Protein AF-0000000087523573 (afdb_homodimer)

Secondary structure (DSSP, 8-state):
-HHHHHHHHHHHHHHHHHHTT--EEEEEEE-TTS-EEEEEEE--EE-TTS-EEEEEETTSHHHHHHHH--EEEEEEEEGGGTEEEEEEEEEEEE--HHHHHHH--TTHHHH-TT-TT-TTEEEEEEEEEEEEEEEESSSEEEEEE------SSS------------------/-HHHHHHHHHHHHHHHHHHTT--EEEEEEE-TTS-EEEEEEE--EE-TTS-EEEEEETTSHHHHHHHH--EEEEEEEEGGGTEEEEEEEEEEEE--HHHHHHH--TTHHHH-TT-TT-TTEEEEEEEEEEEEEEEESSSEEEEEE------SSS------------------

Radius of gyration: 20.27 Å; Cα contacts (8 Å, |Δi|>4): 715; chains: 2; bounding box: 60×54×42 Å

Structure (mmCIF, N/CA/C/O backbone):
data_AF-0000000087523573-model_v1
#
loop_
_entity.id
_entity.type
_entity.pdbx_description
1 polymer 'General stress protein 26'
#
loop_
_atom_site.group_PDB
_atom_site.id
_atom_site.type_symbol
_atom_site.label_atom_id
_atom_site.label_alt_id
_atom_site.label_comp_id
_atom_site.label_asym_id
_atom_site.label_entity_id
_atom_site.label_seq_id
_atom_site.pdbx_PDB_ins_code
_atom_site.Cartn_x
_atom_site.Cartn_y
_atom_site.Cartn_z
_atom_site.occupancy
_atom_site.B_iso_or_equiv
_atom_site.auth_seq_id
_atom_site.auth_comp_id
_atom_site.auth_asym_id
_atom_site.auth_atom_id
_atom_site.pdbx_PDB_model_num
ATOM 1 N N . MET A 1 1 ? 31.672 9.016 9.57 1 43 1 MET A N 1
ATOM 2 C CA . MET A 1 1 ? 30.562 9.773 10.148 1 43 1 MET A CA 1
ATOM 3 C C . MET A 1 1 ? 30 10.781 9.148 1 43 1 MET A C 1
ATOM 5 O O . MET A 1 1 ? 28.781 10.93 9.023 1 43 1 MET A O 1
ATOM 9 N N . GLN A 1 2 ? 30.828 11.492 8.609 1 47.09 2 GLN A N 1
ATOM 10 C CA . GLN A 1 2 ? 30.469 12.5 7.613 1 47.09 2 GLN A CA 1
ATOM 11 C C . GLN A 1 2 ? 29.938 11.859 6.34 1 47.09 2 GLN A C 1
ATOM 13 O O . GLN A 1 2 ? 28.953 12.328 5.762 1 47.09 2 GLN A O 1
ATOM 18 N N . ASN A 1 3 ? 30.5 10.734 6.031 1 49.78 3 ASN A N 1
ATOM 19 C CA . ASN A 1 3 ? 30.109 10.039 4.805 1 49.78 3 ASN A CA 1
ATOM 20 C C . ASN A 1 3 ? 28.734 9.422 4.93 1 49.78 3 ASN A C 1
ATOM 22 O O . ASN A 1 3 ? 27.938 9.453 3.984 1 49.78 3 ASN A O 1
ATOM 26 N N . ASP A 1 4 ? 28.484 8.961 6.18 1 52.28 4 ASP A N 1
ATOM 27 C CA . ASP A 1 4 ? 27.188 8.344 6.398 1 52.28 4 ASP A CA 1
ATOM 28 C C . ASP A 1 4 ? 26.078 9.383 6.352 1 52.28 4 ASP A C 1
ATOM 30 O O . ASP A 1 4 ? 25 9.133 5.777 1 52.28 4 ASP A O 1
ATOM 34 N N . THR A 1 5 ? 26.375 10.57 7 1 55.22 5 THR A N 1
ATOM 35 C CA . THR A 1 5 ? 25.375 11.633 6.984 1 55.22 5 THR A CA 1
ATOM 36 C C . THR A 1 5 ? 25.109 12.094 5.555 1 55.22 5 THR A C 1
ATOM 38 O O . THR A 1 5 ? 23.969 12.43 5.215 1 55.22 5 THR A O 1
ATOM 41 N N . ARG A 1 6 ? 26.172 12.148 4.809 1 53.84 6 ARG A N 1
ATOM 42 C CA . ARG A 1 6 ? 26.016 12.555 3.416 1 53.84 6 ARG A CA 1
ATOM 43 C C . ARG A 1 6 ? 25.156 11.547 2.65 1 53.84 6 ARG A C 1
ATOM 45 O O . ARG A 1 6 ? 24.328 11.938 1.826 1 53.84 6 ARG A O 1
ATOM 52 N N . ASN A 1 7 ? 25.422 10.336 3.125 1 62.88 7 ASN A N 1
ATOM 53 C CA . ASN A 1 7 ? 24.688 9.289 2.432 1 62.88 7 ASN A CA 1
ATOM 54 C C . ASN A 1 7 ? 23.203 9.297 2.816 1 62.88 7 ASN A C 1
ATOM 56 O O . ASN A 1 7 ? 22.344 9.141 1.958 1 62.88 7 ASN A O 1
ATOM 60 N N . ALA A 1 8 ? 23.031 9.672 4.043 1 66.44 8 ALA A N 1
ATOM 61 C CA . ALA A 1 8 ? 21.641 9.742 4.496 1 66.44 8 ALA A CA 1
ATOM 62 C C . ALA A 1 8 ? 20.922 10.922 3.848 1 66.44 8 ALA A C 1
ATOM 64 O O . ALA A 1 8 ? 19.75 10.797 3.447 1 66.44 8 ALA A O 1
ATOM 65 N N . ASN A 1 9 ? 21.641 11.961 3.713 1 76.94 9 ASN A N 1
ATOM 66 C CA . ASN A 1 9 ? 21.047 13.133 3.08 1 76.94 9 ASN A CA 1
ATOM 67 C C . ASN A 1 9 ? 20.734 12.883 1.605 1 76.94 9 ASN A C 1
ATOM 69 O O . ASN A 1 9 ? 19.703 13.32 1.096 1 76.94 9 ASN A O 1
ATOM 73 N N . ALA A 1 10 ? 21.672 12.172 1.084 1 79.81 10 ALA A N 1
ATOM 74 C CA . ALA A 1 10 ? 21.469 11.859 -0.329 1 79.81 10 ALA A CA 1
ATOM 75 C C . ALA A 1 10 ? 20.266 10.945 -0.522 1 79.81 10 ALA A C 1
ATOM 77 O O . ALA A 1 10 ? 19.516 11.086 -1.49 1 79.81 10 ALA A O 1
ATOM 78 N N . GLU A 1 11 ? 20.062 10.094 0.436 1 83.5 11 GLU A N 1
ATOM 79 C CA . GLU A 1 11 ? 18.953 9.156 0.345 1 83.5 11 GLU A CA 1
ATOM 80 C C . GLU A 1 11 ? 17.625 9.859 0.58 1 83.5 11 GLU A C 1
ATOM 82 O O . GLU A 1 11 ? 16.625 9.547 -0.073 1 83.5 11 GLU A O 1
ATOM 87 N N . VAL A 1 12 ? 17.609 10.766 1.484 1 87.62 12 VAL A N 1
ATOM 88 C CA . VAL A 1 12 ? 16.422 11.555 1.764 1 87.62 12 VAL A CA 1
ATOM 89 C C . VAL A 1 12 ? 16.031 12.367 0.526 1 87.62 12 VAL A C 1
ATOM 91 O O . VAL A 1 12 ? 14.859 12.414 0.153 1 87.62 12 VAL A O 1
ATOM 94 N N . GLN A 1 13 ? 16.984 12.977 -0.076 1 89.81 13 GLN A N 1
ATOM 95 C CA . GLN A 1 13 ? 16.75 13.742 -1.291 1 89.81 13 GLN A CA 1
ATOM 96 C C . GLN A 1 13 ? 16.234 12.852 -2.414 1 89.81 13 GLN A C 1
ATOM 98 O O . GLN A 1 13 ? 15.32 13.234 -3.154 1 89.81 13 GLN A O 1
ATOM 103 N N . THR A 1 14 ? 16.875 11.68 -2.57 1 90.25 14 THR A N 1
ATOM 104 C CA . THR A 1 14 ? 16.438 10.734 -3.588 1 90.25 14 THR A CA 1
ATOM 105 C C . THR A 1 14 ? 14.977 10.344 -3.379 1 90.25 14 THR A C 1
ATOM 107 O O . THR A 1 14 ? 14.195 10.312 -4.332 1 90.25 14 THR A O 1
ATOM 110 N N . LEU A 1 15 ? 14.594 10.086 -2.139 1 93 15 LEU A N 1
ATOM 111 C CA . LEU A 1 15 ? 13.211 9.75 -1.846 1 93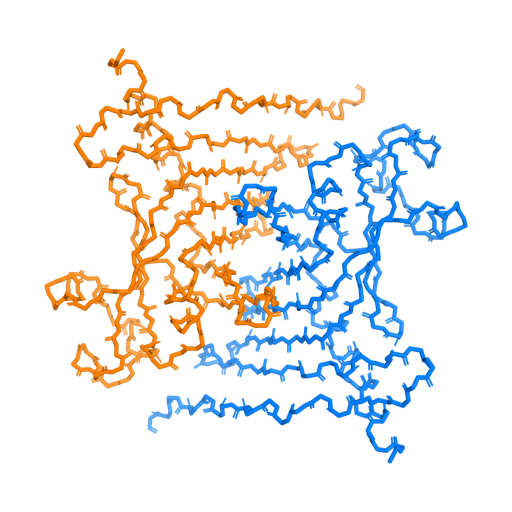 15 LEU A CA 1
ATOM 112 C C . LEU A 1 15 ? 12.273 10.891 -2.242 1 93 15 LEU A C 1
ATOM 114 O O . LEU A 1 15 ? 11.258 10.672 -2.902 1 93 15 LEU A O 1
ATOM 118 N N . ALA A 1 16 ? 12.664 12.062 -1.81 1 94.25 16 ALA A N 1
ATOM 119 C CA . ALA A 1 16 ? 11.844 13.227 -2.127 1 94.25 16 ALA A CA 1
ATOM 120 C C . ALA A 1 16 ? 11.656 13.367 -3.635 1 94.25 16 ALA A C 1
ATOM 122 O O . ALA A 1 16 ? 10.555 13.664 -4.105 1 94.25 16 ALA A O 1
ATOM 123 N N . GLU A 1 17 ? 12.664 13.109 -4.371 1 93.5 17 GLU A N 1
ATOM 124 C CA . GLU A 1 17 ? 12.602 13.211 -5.828 1 93.5 17 GLU A CA 1
ATOM 125 C C . GLU A 1 17 ? 11.703 12.125 -6.418 1 93.5 17 GLU A C 1
ATOM 127 O O . GLU A 1 17 ? 10.945 12.383 -7.352 1 93.5 17 GLU A O 1
ATOM 132 N N . LEU A 1 18 ? 11.797 10.961 -5.875 1 93.12 18 LEU A N 1
ATOM 133 C CA . LEU A 1 18 ? 11.016 9.828 -6.371 1 93.12 18 LEU A CA 1
ATOM 134 C C . LEU A 1 18 ? 9.523 10.094 -6.223 1 93.12 18 LEU A C 1
ATOM 136 O O . LEU A 1 18 ? 8.734 9.75 -7.105 1 93.12 18 LEU A O 1
ATOM 140 N N . ILE A 1 19 ? 9.156 10.75 -5.07 1 96.19 19 ILE A N 1
ATOM 141 C CA . ILE A 1 19 ? 7.727 10.797 -4.793 1 96.19 19 ILE A CA 1
ATOM 142 C C . ILE A 1 19 ? 7.176 12.172 -5.172 1 96.19 19 ILE A C 1
ATOM 144 O O . ILE A 1 19 ? 5.977 12.422 -5.039 1 96.19 19 ILE A O 1
ATOM 148 N N . GLU A 1 20 ? 8 13.031 -5.676 1 95.38 20 GLU A N 1
ATOM 149 C CA . GLU A 1 20 ? 7.641 14.422 -5.934 1 95.38 20 GLU A CA 1
ATOM 150 C C . GLU A 1 20 ? 6.449 14.508 -6.883 1 95.38 20 GLU A C 1
ATOM 152 O O . GLU A 1 20 ? 5.551 15.328 -6.684 1 95.38 20 GLU A O 1
ATOM 157 N N . ASP A 1 21 ? 6.422 13.594 -7.852 1 93.38 21 ASP A N 1
ATOM 158 C CA . ASP A 1 21 ? 5.371 13.703 -8.859 1 93.38 21 ASP A CA 1
ATOM 159 C C . ASP A 1 21 ? 4.262 12.68 -8.602 1 93.38 21 ASP A C 1
ATOM 161 O O . ASP A 1 21 ? 3.387 12.484 -9.445 1 93.38 21 ASP A O 1
ATOM 165 N N . ILE A 1 22 ? 4.375 11.992 -7.418 1 94.25 22 ILE A N 1
ATOM 166 C CA . ILE A 1 22 ? 3.314 11.086 -7.004 1 94.25 22 ILE A CA 1
ATOM 167 C C . ILE A 1 22 ? 2.457 11.75 -5.93 1 94.25 22 ILE A C 1
ATOM 169 O O . ILE A 1 22 ? 2.852 11.812 -4.762 1 94.25 22 ILE A O 1
ATOM 173 N N . GLU A 1 23 ? 1.465 12.438 -6.172 1 89.94 23 GLU A N 1
ATOM 174 C CA . GLU A 1 23 ? 0.663 13.273 -5.289 1 89.94 23 GLU A CA 1
ATOM 175 C C . GLU A 1 23 ? 0.098 12.469 -4.121 1 89.94 23 GLU A C 1
ATOM 177 O O . GLU A 1 23 ? 0.112 12.93 -2.979 1 89.94 23 GLU A O 1
ATOM 182 N N . VAL A 1 24 ? -0.316 11.227 -4.43 1 95.44 24 VAL A N 1
ATOM 183 C CA . VAL A 1 24 ? -1.09 10.469 -3.449 1 95.44 24 VAL A CA 1
ATOM 184 C C . VAL A 1 24 ? -0.294 9.25 -2.99 1 95.44 24 VAL A C 1
ATOM 186 O O . VAL A 1 24 ? 0.299 8.547 -3.809 1 95.44 24 VAL A O 1
ATOM 189 N N . ALA A 1 25 ? -0.182 9.055 -1.685 1 98.12 25 ALA A N 1
ATOM 190 C CA . ALA A 1 25 ? 0.304 7.824 -1.063 1 98.12 25 ALA A CA 1
ATOM 191 C C . ALA A 1 25 ? -0.854 6.984 -0.532 1 98.12 25 ALA A C 1
ATOM 193 O O . ALA A 1 25 ? -1.85 7.523 -0.046 1 98.12 25 ALA A O 1
ATOM 194 N N . MET A 1 26 ? -0.741 5.645 -0.681 1 98.44 26 MET A N 1
ATOM 195 C CA . MET A 1 26 ? -1.588 4.77 0.123 1 98.44 26 MET A CA 1
ATOM 196 C C . MET A 1 26 ? -0.948 4.488 1.479 1 98.44 26 MET A C 1
ATOM 198 O O . MET A 1 26 ? 0.056 3.777 1.562 1 98.44 26 MET A O 1
ATOM 202 N N . LEU A 1 27 ? -1.511 5.086 2.539 1 98.69 27 LEU A N 1
ATOM 203 C CA . LEU A 1 27 ? -1.02 4.855 3.895 1 98.69 27 LEU A CA 1
ATOM 204 C C . LEU A 1 27 ? -1.627 3.588 4.484 1 98.69 27 LEU A C 1
ATOM 206 O O . LEU A 1 27 ? -2.852 3.449 4.543 1 98.69 27 LEU A O 1
ATOM 210 N N . VAL A 1 28 ? -0.768 2.676 4.855 1 98.88 28 VAL A N 1
ATOM 211 C CA . VAL A 1 28 ? -1.211 1.429 5.473 1 98.88 28 VAL A CA 1
ATOM 212 C C . VAL A 1 28 ? -0.902 1.451 6.965 1 98.88 28 VAL A C 1
ATOM 214 O O . VAL A 1 28 ? 0.224 1.751 7.371 1 98.88 28 VAL A O 1
ATOM 217 N N . SER A 1 29 ? -1.86 1.266 7.766 1 98.88 29 SER A N 1
ATOM 218 C CA . SER A 1 29 ? -1.73 1.13 9.211 1 98.88 29 SER A CA 1
ATOM 219 C C . SER A 1 29 ? -2.365 -0.166 9.703 1 98.88 29 SER A C 1
ATOM 221 O O . SER A 1 29 ? -3.066 -0.846 8.953 1 98.88 29 SER A O 1
ATOM 223 N N . ARG A 1 30 ? -1.979 -0.54 10.906 1 98.75 30 ARG A N 1
ATOM 224 C CA . ARG A 1 30 ? -2.551 -1.719 11.547 1 98.75 30 ARG A CA 1
ATOM 225 C C . ARG A 1 30 ? -3.75 -1.344 12.414 1 98.75 30 ARG A C 1
ATOM 227 O O . ARG A 1 30 ? -3.617 -0.566 13.359 1 98.75 30 ARG A O 1
ATOM 234 N N . ALA A 1 31 ? -4.867 -1.923 12.07 1 97.69 31 ALA A N 1
ATOM 235 C CA . ALA A 1 31 ? -6.074 -1.706 12.867 1 97.69 31 ALA A CA 1
ATOM 236 C C . ALA A 1 31 ? -6.012 -2.475 14.18 1 97.69 31 ALA A C 1
ATOM 238 O O . ALA A 1 31 ? -5.164 -3.354 14.359 1 97.69 31 ALA A O 1
ATOM 239 N N . PRO A 1 32 ? -6.855 -2.145 15.148 1 96.75 32 PRO A N 1
ATOM 240 C CA . PRO A 1 32 ? -6.816 -2.791 16.469 1 96.75 32 PRO A CA 1
ATOM 241 C C . PRO A 1 32 ? -6.977 -4.309 16.375 1 96.75 32 PRO A C 1
ATOM 243 O O . PRO A 1 32 ? -6.422 -5.035 17.203 1 96.75 32 PRO A O 1
ATOM 246 N N . ASP A 1 33 ? -7.656 -4.805 15.391 1 96.12 33 ASP A N 1
ATOM 247 C CA . ASP A 1 33 ? -7.871 -6.242 15.266 1 96.12 33 ASP A CA 1
ATOM 248 C C . ASP A 1 33 ? -6.711 -6.906 14.523 1 96.12 33 ASP A C 1
ATOM 250 O O . ASP A 1 33 ? -6.746 -8.109 14.258 1 96.12 33 ASP A O 1
ATOM 254 N N . GLY A 1 34 ? -5.754 -6.086 14.125 1 97.31 34 GLY A N 1
ATOM 255 C CA . GLY A 1 34 ? -4.555 -6.613 13.492 1 97.31 34 GLY A CA 1
ATOM 256 C C . GLY A 1 34 ? -4.578 -6.5 11.984 1 97.31 34 GLY A C 1
ATOM 257 O O . GLY A 1 34 ? -3.557 -6.711 11.328 1 97.31 34 GLY A O 1
ATOM 258 N N . SER A 1 35 ? -5.75 -6.164 11.461 1 97.88 35 SER A N 1
ATOM 259 C CA . SER A 1 35 ? -5.848 -6.047 10.008 1 97.88 35 SER A CA 1
ATOM 260 C C . SER A 1 35 ? -5.055 -4.848 9.5 1 97.88 35 SER A C 1
ATOM 262 O O . SER A 1 35 ? -4.887 -3.857 10.211 1 97.88 35 SER A O 1
ATOM 264 N N . LEU A 1 36 ? -4.488 -5.031 8.344 1 98.69 36 LEU A N 1
ATOM 265 C CA . LEU A 1 36 ? -3.838 -3.924 7.652 1 98.69 36 LEU A CA 1
ATOM 266 C C . LEU A 1 36 ? -4.809 -3.229 6.703 1 98.69 36 LEU A C 1
ATOM 268 O O . LEU A 1 36 ? -5.465 -3.883 5.891 1 98.69 36 LEU A O 1
ATOM 272 N N . VAL A 1 37 ? -4.895 -1.907 6.844 1 97.62 37 VAL A N 1
ATOM 273 C CA . VAL A 1 37 ? -5.832 -1.116 6.055 1 97.62 37 VAL A CA 1
ATOM 274 C C . VAL A 1 37 ? -5.113 0.081 5.438 1 97.62 37 VAL A C 1
ATOM 276 O O . VAL A 1 37 ? -4.293 0.726 6.098 1 97.62 37 VAL A O 1
ATOM 279 N N . SER A 1 38 ? -5.434 0.333 4.176 1 98.06 38 SER A N 1
ATOM 280 C CA . SER A 1 38 ? -4.801 1.477 3.525 1 98.06 38 SER A CA 1
ATOM 281 C C . SER A 1 38 ? -5.836 2.506 3.086 1 98.06 38 SER A C 1
ATOM 283 O O . SER A 1 38 ? -7.012 2.176 2.916 1 98.06 38 SER A O 1
ATOM 285 N N . ARG A 1 39 ? -5.461 3.727 2.957 1 95.06 39 ARG A N 1
ATOM 286 C CA . ARG A 1 39 ? -6.234 4.832 2.402 1 95.06 39 ARG A CA 1
ATOM 287 C C . ARG A 1 39 ? -5.328 5.852 1.722 1 95.06 39 ARG A C 1
ATOM 289 O O . ARG A 1 39 ? -4.148 5.961 2.057 1 95.06 39 ARG A O 1
ATOM 296 N N . PRO A 1 40 ? -5.93 6.516 0.75 1 95.44 40 PRO A N 1
ATOM 297 C CA . PRO A 1 40 ? -5.129 7.512 0.032 1 95.44 40 PRO A CA 1
ATOM 298 C C . PRO A 1 40 ? -4.969 8.812 0.812 1 95.44 40 PRO A C 1
ATOM 300 O O . PRO A 1 40 ? -5.938 9.312 1.392 1 95.44 40 PRO A O 1
ATOM 303 N N . LEU A 1 41 ? -3.758 9.297 0.885 1 95.75 41 LEU A N 1
ATOM 304 C CA . LEU A 1 41 ? -3.426 10.602 1.446 1 95.75 41 LEU A CA 1
ATOM 305 C C . LEU A 1 41 ? -2.504 11.375 0.512 1 95.75 41 LEU A C 1
ATOM 307 O O . LEU A 1 41 ? -1.585 10.805 -0.077 1 95.75 41 LEU A O 1
ATOM 311 N N . ALA A 1 42 ? -2.738 12.688 0.422 1 94.75 42 ALA A N 1
ATOM 312 C CA . ALA A 1 42 ? -1.836 13.547 -0.337 1 94.75 42 ALA A CA 1
ATOM 313 C C . ALA A 1 42 ? -0.593 13.898 0.479 1 94.75 42 ALA A C 1
ATOM 315 O O . ALA A 1 42 ? -0.699 14.391 1.604 1 94.75 42 ALA A O 1
ATOM 316 N N . THR A 1 43 ? 0.56 13.57 -0.11 1 97.31 43 THR A N 1
ATOM 317 C CA . THR A 1 43 ? 1.793 14.039 0.516 1 97.31 43 THR A CA 1
ATOM 318 C C . THR A 1 43 ? 1.956 15.547 0.335 1 97.31 43 THR A C 1
ATOM 320 O O . THR A 1 43 ? 1.983 16.047 -0.793 1 97.31 43 THR A O 1
ATOM 323 N N . LEU A 1 44 ? 2.125 16.25 1.439 1 97.38 44 LEU A N 1
ATOM 324 C CA . LEU A 1 44 ? 2.162 17.719 1.372 1 97.38 44 LEU A CA 1
ATOM 325 C C . LEU A 1 44 ? 3.598 18.219 1.241 1 97.38 44 LEU A C 1
ATOM 327 O O . LEU A 1 44 ? 3.852 19.219 0.567 1 97.38 44 LEU A O 1
ATOM 331 N N . GLN A 1 45 ? 4.488 17.531 1.926 1 96.88 45 GLN A N 1
ATOM 332 C CA . GLN A 1 45 ? 5.867 18 1.999 1 96.88 45 GLN A CA 1
ATOM 333 C C . GLN A 1 45 ? 6.805 16.859 2.424 1 96.88 45 GLN A C 1
ATOM 335 O O . GLN A 1 45 ? 6.477 16.078 3.32 1 96.88 45 GLN A O 1
ATOM 340 N N . ALA A 1 46 ? 7.875 16.75 1.771 1 96.44 46 ALA A N 1
ATOM 341 C CA . ALA A 1 46 ? 9.031 16.016 2.254 1 96.44 46 ALA A CA 1
ATOM 342 C C . ALA A 1 46 ? 10.086 16.953 2.836 1 96.44 46 ALA A C 1
ATOM 344 O O . ALA A 1 46 ? 10.695 17.734 2.109 1 96.44 46 ALA A O 1
ATOM 345 N N . ASP A 1 47 ? 10.336 16.797 4.125 1 94.38 47 ASP A N 1
ATOM 346 C CA . ASP A 1 47 ? 11.289 17.672 4.789 1 94.38 47 ASP A CA 1
ATOM 347 C C . ASP A 1 47 ? 12.727 17.281 4.453 1 94.38 47 ASP A C 1
ATOM 349 O O . ASP A 1 47 ? 12.992 16.125 4.105 1 94.38 47 ASP A O 1
ATOM 353 N N . PRO A 1 48 ? 13.57 18.25 4.633 1 89.62 48 PRO A N 1
ATOM 354 C CA . PRO A 1 48 ? 14.984 17.938 4.395 1 89.62 48 PRO A CA 1
ATOM 355 C C . PRO A 1 48 ? 15.523 16.859 5.34 1 89.62 48 PRO A C 1
ATOM 357 O O . PRO A 1 48 ? 16.484 16.172 5.004 1 89.62 48 PRO A O 1
ATOM 360 N N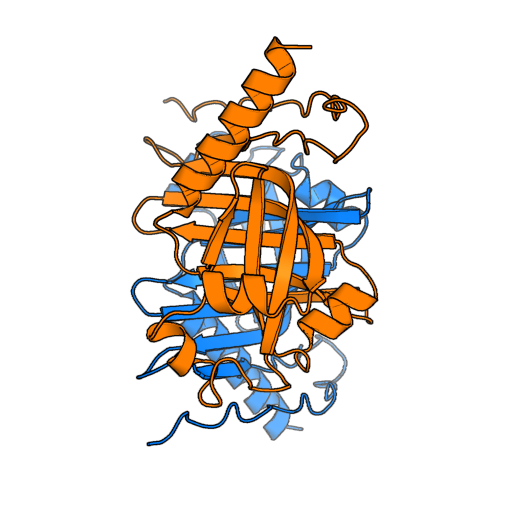 . ASP A 1 49 ? 14.922 16.719 6.457 1 88 49 ASP A N 1
ATOM 361 C CA . ASP A 1 49 ? 15.375 15.703 7.402 1 88 49 ASP A CA 1
ATOM 362 C C . ASP A 1 49 ? 14.742 14.344 7.102 1 88 49 ASP A C 1
ATOM 364 O O . ASP A 1 49 ? 15.016 13.359 7.793 1 88 49 ASP A O 1
ATOM 368 N N . GLY A 1 50 ? 13.867 14.305 6.152 1 91.81 50 GLY A N 1
ATOM 369 C CA . GLY A 1 50 ? 13.328 13.039 5.684 1 91.81 50 GLY A CA 1
ATOM 370 C C . GLY A 1 50 ? 11.891 12.805 6.121 1 91.81 50 GLY A C 1
ATOM 371 O O . GLY A 1 50 ? 11.242 11.867 5.648 1 91.81 50 GLY A O 1
ATOM 372 N N . ALA A 1 51 ? 11.391 13.641 7.004 1 95.75 51 ALA A N 1
ATOM 373 C 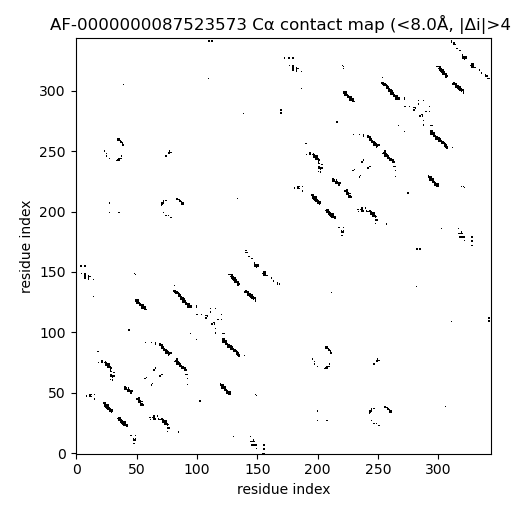CA . ALA A 1 51 ? 10.008 13.477 7.449 1 95.75 51 ALA A CA 1
ATOM 374 C C . ALA A 1 51 ? 9.023 13.836 6.34 1 95.75 51 ALA A C 1
ATOM 376 O O . ALA A 1 51 ? 9.281 14.734 5.543 1 95.75 51 ALA A O 1
ATOM 377 N N . LEU A 1 52 ? 7.945 13.109 6.309 1 97.94 52 LEU A N 1
ATOM 378 C CA . LEU A 1 52 ? 6.855 13.383 5.375 1 97.94 52 LEU A CA 1
ATOM 379 C C . LEU A 1 52 ? 5.621 13.891 6.113 1 97.94 52 LEU A C 1
ATOM 381 O O . LEU A 1 52 ? 5.297 13.391 7.195 1 97.94 52 LEU A O 1
ATOM 385 N N . TRP A 1 53 ? 4.922 14.844 5.469 1 98.5 53 TRP A N 1
ATOM 386 C CA . TRP A 1 53 ? 3.803 15.508 6.129 1 98.5 53 TRP A CA 1
ATOM 387 C C . TRP A 1 53 ? 2.51 15.305 5.344 1 98.5 53 TRP A C 1
ATOM 389 O O . TRP A 1 53 ? 2.504 15.383 4.113 1 98.5 53 TRP A O 1
ATOM 399 N N . PHE A 1 54 ? 1.406 15.117 6.105 1 98.31 54 PHE A N 1
ATOM 400 C CA . PHE A 1 54 ? 0.055 14.969 5.578 1 98.31 54 PHE A CA 1
ATOM 401 C C . PHE A 1 54 ? -0.95 15.711 6.445 1 98.31 54 PHE A C 1
ATOM 403 O O . PHE A 1 54 ? -0.749 15.859 7.656 1 98.31 54 PHE A O 1
ATOM 410 N N . PHE A 1 55 ? -2.033 16.203 5.793 1 97.88 55 PHE A N 1
ATOM 411 C CA . PHE A 1 55 ? -3.23 16.5 6.574 1 97.88 55 PHE A CA 1
ATOM 412 C C . PHE A 1 55 ? -4.039 15.227 6.82 1 97.88 55 PHE A C 1
ATOM 414 O O . PHE A 1 55 ? -3.973 14.281 6.035 1 97.88 55 PHE A O 1
ATOM 421 N N . THR A 1 56 ? -4.715 15.164 7.926 1 97.44 56 THR A N 1
ATOM 422 C CA . THR A 1 56 ? -5.605 14.047 8.234 1 97.44 56 THR A CA 1
ATOM 423 C C . THR A 1 56 ? -6.77 14.516 9.109 1 97.44 56 THR A C 1
ATOM 425 O O . THR A 1 56 ? -6.676 15.547 9.781 1 97.44 56 THR A O 1
ATOM 428 N N . HIS A 1 57 ? -7.883 13.805 8.93 1 95.38 57 HIS A N 1
ATOM 429 C CA . HIS A 1 57 ? -8.953 13.984 9.898 1 95.38 57 HIS A CA 1
ATOM 430 C C . HIS A 1 57 ? -8.625 13.305 11.219 1 95.38 57 HIS A C 1
ATOM 432 O O . HIS A 1 57 ? -8.328 12.109 11.25 1 95.38 57 HIS A O 1
ATOM 438 N N . ALA A 1 58 ? -8.68 14.047 12.281 1 96.88 58 ALA A N 1
ATOM 439 C CA . ALA A 1 58 ? -8.352 13.531 13.609 1 96.88 58 ALA A CA 1
ATOM 440 C C . ALA A 1 58 ? -9.289 12.391 14 1 96.88 58 ALA A C 1
ATOM 442 O O . ALA A 1 58 ? -8.906 11.508 14.773 1 96.88 58 ALA A O 1
ATOM 443 N N . SER A 1 59 ? -10.43 12.391 13.445 1 95.88 59 SER A N 1
ATOM 444 C CA . SER A 1 59 ? -11.445 11.398 13.797 1 95.88 59 SER A CA 1
ATOM 445 C C . SER A 1 59 ? -11.344 10.164 12.906 1 95.88 59 SER A C 1
ATOM 447 O O . SER A 1 59 ? -12.141 9.234 13.039 1 95.88 59 SER A O 1
ATOM 449 N N . SER A 1 60 ? -10.43 10.148 12.008 1 94.31 60 SER A N 1
ATOM 450 C CA . SER A 1 60 ? -10.336 9.047 11.055 1 94.31 60 SER A CA 1
ATOM 451 C C . SER A 1 60 ? -9.781 7.785 11.711 1 94.31 60 SER A C 1
ATOM 453 O O . SER A 1 60 ? -9.062 7.867 12.711 1 94.31 60 SER A O 1
ATOM 455 N N . GLY A 1 61 ? -10.086 6.633 11.164 1 94.81 61 GLY A N 1
ATOM 456 C CA . GLY A 1 61 ? -9.641 5.344 11.656 1 94.81 61 GLY A CA 1
ATOM 457 C C . GLY A 1 61 ? -8.125 5.219 11.727 1 94.81 61 GLY A C 1
ATOM 458 O O . GLY A 1 61 ? -7.594 4.594 12.648 1 94.81 61 GLY A O 1
ATOM 459 N N . LYS A 1 62 ? -7.477 5.812 10.734 1 96.75 62 LYS A N 1
ATOM 460 C CA . LYS A 1 62 ? -6.023 5.68 10.727 1 96.75 62 LYS A CA 1
ATOM 461 C C . LYS A 1 62 ? -5.402 6.348 11.945 1 96.75 62 LYS A C 1
ATOM 463 O O . LYS A 1 62 ? -4.336 5.938 12.406 1 96.75 62 LYS A O 1
ATOM 468 N N . VAL A 1 63 ? -6.012 7.406 12.43 1 97.88 63 VAL A N 1
ATOM 469 C CA . VAL A 1 63 ? -5.504 8.07 13.625 1 97.88 63 VAL A CA 1
ATOM 470 C C . VAL A 1 63 ? -5.629 7.145 14.836 1 97.88 63 VAL A C 1
ATOM 472 O O . VAL A 1 63 ? -4.707 7.043 15.648 1 97.88 63 VAL A O 1
ATOM 475 N N . ASP A 1 64 ? -6.754 6.449 15.008 1 97.69 64 ASP A N 1
ATOM 476 C CA . ASP A 1 64 ? -6.914 5.438 16.047 1 97.69 64 ASP A CA 1
ATOM 477 C C . ASP A 1 64 ? -5.871 4.332 15.898 1 97.69 64 ASP A C 1
ATOM 479 O O . ASP A 1 64 ? -5.285 3.891 16.891 1 97.69 64 ASP A O 1
ATOM 483 N N . ASP A 1 65 ? -5.703 3.855 14.648 1 98.44 65 ASP A N 1
ATOM 484 C CA . ASP A 1 65 ? -4.691 2.836 14.391 1 98.44 65 ASP A CA 1
ATOM 485 C C . ASP A 1 65 ? -3.322 3.279 14.914 1 98.44 65 ASP A C 1
ATOM 487 O O . ASP A 1 65 ? -2.66 2.541 15.641 1 98.44 65 ASP A O 1
ATOM 491 N N . ILE A 1 66 ? -2.938 4.484 14.531 1 98.62 66 ILE A N 1
ATOM 492 C CA . ILE A 1 66 ? -1.607 5.027 14.797 1 98.62 66 ILE A CA 1
ATOM 493 C C . ILE A 1 66 ? -1.415 5.219 16.297 1 98.62 66 ILE A C 1
ATOM 495 O O . ILE A 1 66 ? -0.319 5.004 16.828 1 98.62 66 ILE A O 1
ATOM 499 N N . ALA A 1 67 ? -2.471 5.582 17.016 1 98.19 67 ALA A N 1
ATOM 500 C CA . ALA A 1 67 ? -2.4 5.703 18.469 1 98.19 67 ALA A CA 1
ATOM 501 C C . ALA A 1 67 ? -2.031 4.371 19.125 1 98.19 67 ALA A C 1
ATOM 503 O O . ALA A 1 67 ? -1.34 4.34 20.141 1 98.19 67 ALA A O 1
ATOM 504 N N . GLY A 1 68 ? -2.453 3.295 18.594 1 97.94 68 GLY A N 1
ATOM 505 C CA . GLY A 1 68 ? -2.162 1.971 19.109 1 97.94 68 GLY A CA 1
ATOM 506 C C . GLY A 1 68 ? -0.831 1.419 18.641 1 97.94 68 GLY A C 1
ATOM 507 O O . GLY A 1 68 ? -0.142 0.72 19.391 1 97.94 68 GLY A O 1
ATOM 508 N N . ASP A 1 69 ? -0.469 1.646 17.406 1 98.5 69 ASP A N 1
ATOM 509 C CA . ASP A 1 69 ? 0.768 1.221 16.766 1 98.5 69 ASP A CA 1
ATOM 510 C C . ASP A 1 69 ? 1.221 2.24 15.719 1 98.5 69 ASP A C 1
ATOM 512 O O . ASP A 1 69 ? 0.638 2.33 14.641 1 98.5 69 ASP A O 1
ATOM 516 N N . PRO A 1 70 ? 2.25 3.014 16 1 98.75 70 PRO A N 1
ATOM 517 C CA . PRO A 1 70 ? 2.631 4.113 15.117 1 98.75 70 PRO A CA 1
ATOM 518 C C . PRO A 1 70 ? 3.312 3.635 13.836 1 98.75 70 PRO A C 1
ATOM 520 O O . PRO A 1 70 ? 3.631 4.441 12.961 1 98.75 70 PRO A O 1
ATOM 523 N N . ARG A 1 71 ? 3.66 2.346 13.719 1 98.62 71 ARG A N 1
ATOM 524 C CA . ARG A 1 71 ? 4.297 1.822 12.516 1 98.62 71 ARG A CA 1
ATOM 525 C C . ARG A 1 71 ? 3.338 1.853 11.328 1 98.62 71 ARG A C 1
ATOM 527 O O . ARG A 1 71 ? 2.213 1.357 11.422 1 98.62 71 ARG A O 1
ATOM 534 N N . ILE A 1 72 ? 3.717 2.439 10.266 1 98.88 72 ILE A N 1
ATOM 535 C CA . ILE A 1 72 ? 2.916 2.551 9.047 1 98.88 72 ILE A CA 1
ATOM 536 C C . ILE A 1 72 ? 3.779 2.242 7.828 1 98.88 72 ILE A C 1
ATOM 538 O O . ILE A 1 72 ? 4.996 2.08 7.949 1 98.88 72 ILE A O 1
ATOM 542 N N . ASN A 1 73 ? 3.172 2.018 6.758 1 98.75 73 ASN A N 1
ATOM 543 C CA . ASN A 1 73 ? 3.789 2.033 5.438 1 98.75 73 ASN A CA 1
ATOM 544 C C . ASN A 1 73 ? 3.113 3.045 4.516 1 98.75 73 ASN A C 1
ATOM 546 O O . ASN A 1 73 ? 1.896 3.23 4.578 1 98.75 73 ASN A O 1
ATOM 550 N N . LEU A 1 74 ? 3.869 3.721 3.748 1 98.81 74 LEU A N 1
ATOM 551 C CA . LEU A 1 74 ? 3.391 4.484 2.6 1 98.81 74 LEU A CA 1
ATOM 552 C C . LEU A 1 74 ? 3.787 3.801 1.294 1 98.81 74 LEU A C 1
ATOM 554 O O . LEU A 1 74 ? 4.977 3.635 1.011 1 98.81 74 LEU A O 1
ATOM 558 N N . SER A 1 75 ? 2.779 3.473 0.512 1 98.56 75 SER A N 1
ATOM 559 C CA . SER A 1 75 ? 3.004 2.932 -0.825 1 98.56 75 SER A CA 1
ATOM 560 C C . SER A 1 75 ? 2.711 3.975 -1.898 1 98.56 75 SER A C 1
ATOM 562 O O . SER A 1 75 ? 1.617 4.543 -1.939 1 98.56 75 SER A O 1
ATOM 564 N N . TYR A 1 76 ? 3.715 4.227 -2.717 1 97.81 76 TYR A N 1
ATOM 565 C CA . TYR A 1 76 ? 3.559 5.102 -3.873 1 97.81 76 TYR A CA 1
ATOM 566 C C . TYR A 1 76 ? 3.607 4.309 -5.172 1 97.81 76 TYR A C 1
ATOM 568 O O . TYR A 1 76 ? 4.41 3.383 -5.312 1 97.81 76 TYR A O 1
ATOM 576 N N . ALA A 1 77 ? 2.676 4.684 -6.066 1 96.88 77 ALA A N 1
ATOM 577 C CA . ALA A 1 77 ? 2.654 4.047 -7.379 1 96.88 77 ALA A CA 1
ATOM 578 C C . ALA A 1 77 ? 2.477 5.082 -8.484 1 96.88 77 ALA A C 1
ATOM 580 O O . ALA A 1 77 ? 1.589 5.934 -8.414 1 96.88 77 ALA A O 1
ATOM 581 N N . ARG A 1 78 ? 3.365 5.035 -9.383 1 94.06 78 ARG A N 1
ATOM 582 C CA . ARG A 1 78 ? 3.271 5.758 -10.648 1 94.06 78 ARG A CA 1
ATOM 583 C C . ARG A 1 78 ? 3.352 4.801 -11.836 1 94.06 78 ARG A C 1
ATOM 585 O O . ARG A 1 78 ? 4.359 4.762 -12.539 1 94.06 78 ARG A O 1
ATOM 592 N N . PRO A 1 79 ? 2.213 4.086 -12.109 1 92.69 79 PRO A N 1
ATOM 593 C CA . PRO A 1 79 ? 2.234 3.01 -13.109 1 92.69 79 PRO A CA 1
ATOM 594 C C . PRO A 1 79 ? 2.635 3.498 -14.492 1 92.69 79 PRO A C 1
ATOM 596 O O . PRO A 1 79 ? 3.326 2.785 -15.227 1 92.69 79 PRO A O 1
ATOM 599 N N . GLY A 1 80 ? 2.242 4.723 -14.859 1 88.5 80 GLY A N 1
ATOM 600 C CA . GLY A 1 80 ? 2.578 5.254 -16.172 1 88.5 80 GLY A CA 1
ATOM 601 C C . GLY A 1 80 ? 4.074 5.359 -16.406 1 88.5 80 GLY A C 1
ATOM 602 O O . GLY A 1 80 ? 4.523 5.418 -17.562 1 88.5 80 GLY A O 1
ATOM 603 N N . LYS A 1 81 ? 4.879 5.359 -15.359 1 89.12 81 LYS A N 1
ATOM 604 C CA . LYS A 1 81 ? 6.336 5.449 -15.445 1 89.12 81 LYS A CA 1
ATOM 605 C C . LYS A 1 81 ? 6.996 4.219 -14.828 1 89.12 81 LYS A C 1
ATOM 607 O O . LYS A 1 81 ? 8.211 4.211 -14.602 1 89.12 81 LYS A O 1
ATOM 612 N N . HIS A 1 82 ? 6.25 3.227 -14.445 1 88.88 82 HIS A N 1
ATOM 613 C CA . HIS A 1 82 ? 6.719 1.987 -13.828 1 88.88 82 HIS A CA 1
ATOM 614 C C . HIS A 1 82 ? 7.566 2.27 -12.594 1 88.88 82 HIS A C 1
ATOM 616 O O . HIS A 1 82 ? 8.648 1.698 -12.438 1 88.88 82 HIS A O 1
ATOM 622 N N . LEU A 1 83 ? 7.129 3.211 -11.852 1 92.31 83 LEU A N 1
ATOM 623 C CA . LEU A 1 83 ? 7.801 3.586 -10.609 1 92.31 83 LEU A CA 1
ATOM 624 C C . LEU A 1 83 ? 6.941 3.242 -9.398 1 92.31 83 LEU A C 1
ATOM 626 O O . LEU A 1 83 ? 5.762 3.604 -9.344 1 92.31 83 LEU A O 1
ATOM 630 N N . TYR A 1 84 ? 7.516 2.465 -8.477 1 93.81 84 TYR A N 1
ATOM 631 C CA . TYR A 1 84 ? 6.887 2.07 -7.223 1 93.81 84 TYR A CA 1
ATOM 632 C C . TYR A 1 84 ? 7.824 2.311 -6.043 1 93.81 84 TYR A C 1
ATOM 634 O O . TYR A 1 84 ? 9.023 2.033 -6.129 1 93.81 84 TYR A O 1
ATOM 642 N N . VAL A 1 85 ? 7.305 2.947 -4.969 1 95.94 85 VAL A N 1
ATOM 643 C CA . VAL A 1 85 ? 8.117 3.277 -3.803 1 95.94 85 VAL A CA 1
ATOM 644 C C . VAL A 1 85 ? 7.445 2.754 -2.535 1 95.94 85 VAL A C 1
ATOM 646 O O . VAL A 1 85 ? 6.242 2.947 -2.34 1 95.94 85 VAL A O 1
ATOM 649 N N . SER A 1 86 ? 8.18 1.99 -1.763 1 96.62 86 SER A N 1
ATOM 650 C CA . SER A 1 86 ? 7.789 1.579 -0.417 1 96.62 86 SER A CA 1
ATOM 651 C C . SER A 1 86 ? 8.5 2.41 0.643 1 96.62 86 SER A C 1
ATOM 653 O O . SER A 1 86 ? 9.734 2.453 0.679 1 96.62 86 SER A O 1
ATOM 655 N N . VAL A 1 87 ? 7.723 3.062 1.512 1 97 87 VAL A N 1
ATOM 656 C CA . VAL A 1 87 ? 8.289 3.816 2.625 1 97 87 VAL A CA 1
ATOM 657 C C . VAL A 1 87 ? 7.832 3.207 3.947 1 97 87 VAL A C 1
ATOM 659 O O . VAL A 1 87 ? 6.633 3.158 4.234 1 97 87 VAL A O 1
ATOM 662 N N . THR A 1 88 ? 8.797 2.707 4.684 1 97.31 88 THR A N 1
ATOM 663 C CA . THR A 1 88 ? 8.57 2.164 6.02 1 97.31 88 THR A CA 1
ATOM 664 C C . THR A 1 88 ? 8.906 3.197 7.09 1 97.31 88 THR A C 1
ATOM 666 O O . THR A 1 88 ? 9.961 3.836 7.035 1 97.31 88 THR A O 1
ATOM 669 N N . GLY A 1 89 ? 7.941 3.424 8.016 1 97.31 89 GLY A N 1
ATOM 670 C CA . GLY A 1 89 ? 8.227 4.414 9.047 1 97.31 89 GLY A CA 1
ATOM 671 C C . GLY A 1 89 ? 7.215 4.418 10.172 1 97.31 89 GLY A C 1
ATOM 672 O O . GLY A 1 89 ? 6.512 3.428 10.391 1 97.31 89 GLY A O 1
ATOM 673 N N . ARG A 1 90 ? 7.254 5.512 10.984 1 98.56 90 ARG A N 1
ATOM 674 C CA . ARG A 1 90 ? 6.355 5.75 12.109 1 98.56 90 ARG A CA 1
ATOM 675 C C . ARG A 1 90 ? 5.652 7.098 11.977 1 98.56 90 ARG A C 1
ATOM 677 O O . ARG A 1 90 ? 6.27 8.086 11.578 1 98.56 90 ARG A O 1
ATOM 684 N N . ALA A 1 91 ? 4.379 7.043 12.305 1 98.69 91 ALA A N 1
ATOM 685 C CA . ALA A 1 91 ? 3.59 8.266 12.18 1 98.69 91 ALA A CA 1
ATOM 686 C C . ALA A 1 91 ? 3.225 8.828 13.547 1 98.69 91 ALA A C 1
ATOM 688 O O . ALA A 1 91 ? 3.012 8.07 14.5 1 98.69 91 ALA A O 1
ATOM 689 N N . GLU A 1 92 ? 3.174 10.109 13.594 1 98.56 92 GLU A N 1
ATOM 690 C CA . GLU A 1 92 ? 2.666 10.852 14.75 1 98.56 92 GLU A CA 1
ATOM 691 C C . GLU A 1 92 ? 1.59 11.852 14.328 1 98.56 92 GLU A C 1
ATOM 693 O O . GLU A 1 92 ? 1.717 12.508 13.297 1 98.56 92 GLU A O 1
ATOM 698 N N . VAL A 1 93 ? 0.543 11.883 15.133 1 98.5 93 VAL A N 1
ATOM 699 C CA . VAL A 1 93 ? -0.493 12.891 14.914 1 98.5 93 VAL A CA 1
ATOM 700 C C . VAL A 1 93 ? -0.145 14.164 15.672 1 98.5 93 VAL A C 1
ATOM 702 O O . VAL A 1 93 ? 0.093 14.133 16.875 1 98.5 93 VAL A O 1
ATOM 705 N N . ILE A 1 94 ? -0.101 15.258 14.883 1 97.75 94 ILE A N 1
ATOM 706 C CA . ILE A 1 94 ? 0.35 16.531 15.438 1 97.75 94 ILE A CA 1
ATOM 707 C C . ILE A 1 94 ? -0.7 17.609 15.18 1 97.75 94 ILE A C 1
ATOM 709 O O . ILE A 1 94 ? -1.292 17.656 14.102 1 97.75 94 ILE A O 1
ATOM 713 N N . ARG A 1 95 ? -0.897 18.359 16.219 1 96.5 95 ARG A N 1
ATOM 714 C CA . ARG A 1 95 ? -1.656 19.594 16.047 1 96.5 95 ARG A CA 1
ATOM 715 C C . ARG A 1 95 ? -0.763 20.828 16.234 1 96.5 95 ARG A C 1
ATOM 717 O O . ARG A 1 95 ? -0.517 21.25 17.359 1 96.5 95 ARG A O 1
ATOM 724 N N . ASP A 1 96 ? -0.234 21.266 15.211 1 96.94 96 ASP A N 1
ATOM 725 C CA . ASP A 1 96 ? 0.671 22.406 15.156 1 96.94 96 ASP A CA 1
ATOM 726 C C . ASP A 1 96 ? 0.134 23.484 14.219 1 96.94 96 ASP A C 1
ATOM 728 O O . ASP A 1 96 ? 0.237 23.359 12.992 1 96.94 96 ASP A O 1
ATOM 732 N N . ARG A 1 97 ? -0.441 24.531 14.805 1 97 97 ARG A N 1
ATOM 733 C CA . ARG A 1 97 ? -1.095 25.578 14.023 1 97 97 ARG A CA 1
ATOM 734 C C . ARG A 1 97 ? -0.116 26.219 13.047 1 97 97 ARG A C 1
ATOM 736 O O . ARG A 1 97 ? -0.48 26.531 11.906 1 97 97 ARG A O 1
ATOM 743 N N . ALA A 1 98 ? 1.098 26.469 13.5 1 98.06 98 ALA A N 1
ATOM 744 C CA . ALA A 1 98 ? 2.1 27.078 12.633 1 98.06 98 ALA A CA 1
ATOM 745 C C . ALA A 1 98 ? 2.389 26.203 11.422 1 98.06 98 ALA A C 1
ATOM 747 O O . ALA A 1 98 ? 2.486 26.703 10.297 1 98.06 98 ALA A O 1
ATOM 748 N N . LYS A 1 99 ? 2.562 24.906 11.617 1 98.12 99 LYS A N 1
ATOM 749 C CA . LYS A 1 99 ? 2.842 23.984 10.523 1 98.12 99 LYS A CA 1
ATOM 750 C C . LYS A 1 99 ? 1.627 23.828 9.609 1 98.12 99 LYS A C 1
ATOM 752 O O . LYS A 1 99 ? 1.771 23.703 8.391 1 98.12 99 LYS A O 1
ATOM 757 N N . ILE A 1 100 ? 0.406 23.766 10.203 1 98.19 100 ILE A N 1
ATOM 758 C CA . ILE A 1 100 ? -0.813 23.75 9.406 1 98.19 100 ILE A CA 1
ATOM 759 C C . ILE A 1 100 ? -0.846 24.969 8.484 1 98.19 100 ILE A C 1
ATOM 761 O O . ILE A 1 100 ? -1.117 24.844 7.289 1 98.19 100 ILE A O 1
ATOM 765 N N . ASP A 1 101 ? -0.523 26.172 9.047 1 97.75 101 ASP A N 1
ATOM 766 C CA . ASP A 1 101 ? -0.503 27.391 8.25 1 97.75 101 ASP A CA 1
ATOM 767 C C . ASP A 1 101 ? 0.521 27.297 7.125 1 97.75 101 ASP A C 1
ATOM 769 O O . ASP A 1 101 ? 0.249 27.719 5.996 1 97.75 101 ASP A O 1
ATOM 773 N N . ASP A 1 102 ? 1.677 26.797 7.418 1 98 102 ASP A N 1
ATOM 774 C CA . ASP A 1 102 ? 2.773 26.688 6.461 1 98 102 ASP A CA 1
ATOM 775 C C . ASP A 1 102 ? 2.387 25.797 5.285 1 98 102 ASP A C 1
ATOM 777 O O . ASP A 1 102 ? 2.75 26.078 4.141 1 98 102 ASP A O 1
ATOM 781 N N . LEU A 1 103 ? 1.603 24.656 5.574 1 98 103 LEU A N 1
ATOM 782 C CA . LEU A 1 103 ? 1.343 23.641 4.562 1 98 103 LEU A CA 1
ATOM 783 C C . LEU A 1 103 ? -0.002 23.875 3.885 1 98 103 LEU A C 1
ATOM 785 O O . LEU A 1 103 ? -0.315 23.234 2.877 1 98 103 LEU A O 1
ATOM 789 N N . TRP A 1 104 ? -0.784 24.797 4.352 1 97.69 104 TRP A N 1
ATOM 790 C CA . TRP A 1 104 ? -2.141 25.016 3.855 1 97.69 104 TRP A CA 1
ATOM 791 C C . TRP A 1 104 ? -2.119 25.562 2.434 1 97.69 104 TRP A C 1
ATOM 793 O O . TRP A 1 104 ? -1.28 26.391 2.098 1 97.69 104 TRP A O 1
ATOM 803 N N . SER A 1 105 ? -3.004 25.062 1.622 1 94.81 105 SER A N 1
ATOM 804 C CA . SER A 1 105 ? -3.211 25.562 0.264 1 94.81 105 SER A CA 1
ATOM 805 C C . SER A 1 105 ? -4.695 25.625 -0.078 1 94.81 105 SER A C 1
ATOM 807 O O . SER A 1 105 ? -5.535 25.156 0.688 1 94.81 105 SER A O 1
ATOM 809 N N . THR A 1 106 ? -5.012 26.234 -1.239 1 92.12 106 THR A N 1
ATOM 810 C CA . THR A 1 106 ? -6.391 26.297 -1.711 1 92.12 106 THR A CA 1
ATOM 811 C C . THR A 1 106 ? -6.949 24.906 -1.944 1 92.12 106 THR A C 1
ATOM 813 O O . THR A 1 106 ? -8.125 24.641 -1.675 1 92.12 106 THR A O 1
ATOM 816 N N . GLN A 1 107 ? -6.113 23.984 -2.338 1 87.94 107 GLN A N 1
ATOM 817 C CA . GLN A 1 107 ? -6.535 22.625 -2.605 1 87.94 107 GLN A CA 1
ATOM 818 C C . GLN A 1 107 ? -6.922 21.906 -1.315 1 87.94 107 GLN A C 1
ATOM 820 O O . GLN A 1 107 ? -7.73 20.969 -1.336 1 87.94 107 GLN A O 1
ATOM 825 N N . SER A 1 108 ? -6.309 22.359 -0.199 1 91.69 108 SER A N 1
ATOM 826 C CA . SER A 1 108 ? -6.613 21.75 1.095 1 91.69 108 SER A CA 1
ATOM 827 C C . SER A 1 108 ? -8.094 21.891 1.432 1 91.69 108 SER A C 1
ATOM 829 O O . SER A 1 108 ? -8.664 21.016 2.107 1 91.69 108 SER A O 1
ATOM 831 N N . LYS A 1 109 ? -8.734 22.875 0.891 1 89.12 109 LYS A N 1
ATOM 832 C CA . LYS A 1 109 ? -10.133 23.172 1.192 1 89.12 109 LYS A CA 1
ATOM 833 C C . LYS A 1 109 ? -11.055 22.109 0.609 1 89.12 109 LYS A C 1
ATOM 835 O O . LYS A 1 109 ? -12.18 21.922 1.077 1 89.12 109 LYS A O 1
ATOM 840 N N . ILE A 1 110 ? -10.633 21.438 -0.357 1 81.25 110 ILE A N 1
ATOM 841 C CA . ILE A 1 110 ? -11.398 20.359 -0.967 1 81.25 110 ILE A CA 1
ATOM 842 C C . ILE A 1 110 ? -11.664 19.266 0.063 1 81.25 110 ILE A C 1
ATOM 844 O O . ILE A 1 110 ? -12.766 18.719 0.129 1 81.25 110 ILE A O 1
ATOM 848 N N . PHE A 1 111 ? -10.711 19.016 0.903 1 85.12 111 PHE A N 1
ATOM 849 C CA . PHE A 1 111 ? -10.805 17.922 1.867 1 85.12 111 PHE A CA 1
ATOM 850 C C . PHE A 1 111 ? -11.219 18.453 3.236 1 85.12 111 PHE A C 1
ATOM 852 O O . PHE A 1 111 ? -11.758 17.703 4.055 1 85.12 111 PHE A O 1
ATOM 859 N N . PHE A 1 112 ? -10.891 19.688 3.404 1 91.44 112 PHE A N 1
ATOM 860 C CA . PHE A 1 112 ? -11.227 20.344 4.664 1 91.44 112 PHE A CA 1
ATOM 861 C C . PHE A 1 112 ? -11.984 21.641 4.414 1 91.44 112 PHE A C 1
ATOM 863 O O . PHE A 1 112 ? -11.445 22.719 4.637 1 91.44 112 PHE A O 1
ATOM 870 N N . PRO A 1 113 ? -13.25 21.453 4.125 1 90.25 113 PRO A N 1
ATOM 871 C CA . PRO A 1 113 ? -14.039 22.641 3.777 1 90.25 113 PRO A CA 1
ATOM 872 C C . PRO A 1 113 ? -14.172 23.625 4.941 1 90.25 113 PRO A C 1
ATOM 874 O O . PRO A 1 113 ? -14.391 24.812 4.723 1 90.25 113 PRO A O 1
ATOM 877 N N . GLY A 1 114 ? -14.008 23.203 6.148 1 94.56 114 GLY A N 1
ATOM 878 C CA . GLY A 1 114 ? -14.078 24.047 7.328 1 94.56 114 GLY A CA 1
ATOM 879 C C . GLY A 1 114 ? -12.852 24.922 7.5 1 94.56 114 GLY A C 1
ATOM 880 O O . GLY A 1 114 ? -12.812 25.781 8.391 1 94.56 114 GLY A O 1
ATOM 881 N N . GLY A 1 115 ? -11.828 24.719 6.656 1 95.69 115 GLY A N 1
ATOM 882 C CA . GLY A 1 115 ? -10.648 25.562 6.68 1 95.69 115 GLY A CA 1
ATOM 883 C C . GLY A 1 115 ? -9.625 25.125 7.707 1 95.69 115 GLY A C 1
ATOM 884 O O . GLY A 1 115 ? -9.742 24.047 8.297 1 95.69 115 GLY A O 1
ATOM 885 N N . LYS A 1 116 ? -8.594 25.984 7.914 1 96.19 116 LYS A N 1
ATOM 886 C CA . LYS A 1 116 ? -7.457 25.688 8.781 1 96.19 116 LYS A CA 1
ATOM 887 C C . LYS A 1 116 ? -7.887 25.578 10.234 1 96.19 116 LYS A C 1
ATOM 889 O O . LYS A 1 116 ? -7.152 25.047 11.07 1 96.19 116 LYS A O 1
ATOM 894 N N . ASP A 1 117 ? -9.086 26.078 10.516 1 95.12 117 ASP A N 1
ATOM 895 C CA . ASP A 1 117 ? -9.547 26.078 11.898 1 95.12 117 ASP A CA 1
ATOM 896 C C . ASP A 1 117 ? -10.484 24.906 12.164 1 95.12 117 ASP A C 1
ATOM 898 O O . ASP A 1 117 ? -11.039 24.781 13.258 1 95.12 117 ASP A O 1
ATOM 902 N N . ASP A 1 118 ? -10.703 24.109 11.188 1 95.69 118 ASP A N 1
ATOM 903 C CA . ASP A 1 118 ? -11.477 22.891 11.398 1 95.69 118 ASP A CA 1
ATOM 904 C C . ASP A 1 118 ? -10.914 22.062 12.555 1 95.69 118 ASP A C 1
ATOM 906 O O . ASP A 1 118 ? -9.742 21.688 12.539 1 95.69 118 ASP A O 1
ATOM 910 N N . PRO A 1 119 ? -11.727 21.844 13.641 1 96.38 119 PRO A N 1
ATOM 911 C CA . PRO A 1 119 ? -11.219 21.109 14.805 1 96.38 119 PRO A CA 1
ATOM 912 C C . PRO A 1 119 ? -10.828 19.672 14.477 1 96.38 119 PRO A C 1
ATOM 914 O O . PRO A 1 119 ? -10.109 19.031 15.242 1 96.38 119 PRO A O 1
ATOM 917 N N . ASP A 1 120 ? -11.266 19.203 13.359 1 96.56 120 ASP A N 1
ATOM 918 C CA . ASP A 1 120 ? -10.953 17.844 12.969 1 96.56 120 ASP A CA 1
ATOM 919 C C . ASP A 1 120 ? -9.695 17.781 12.102 1 96.56 120 ASP A C 1
ATOM 921 O O . ASP A 1 120 ? -9.273 16.703 11.672 1 96.56 120 ASP A O 1
ATOM 925 N N . LEU A 1 121 ? -9.188 18.938 11.781 1 97.69 121 LEU A N 1
ATOM 926 C CA . LEU A 1 121 ? -7.953 19 11 1 97.69 121 LEU A CA 1
ATOM 927 C C . LEU A 1 121 ? -6.742 18.734 11.891 1 97.69 121 LEU A C 1
ATOM 929 O O . LEU A 1 121 ? -6.609 19.328 12.961 1 97.69 121 LEU A O 1
ATOM 933 N N . ALA A 1 122 ? -5.914 17.766 11.516 1 98.38 122 ALA A N 1
ATOM 934 C CA . ALA A 1 122 ? -4.629 17.484 12.156 1 98.38 122 ALA A CA 1
ATOM 935 C C . ALA A 1 122 ? -3.561 17.172 11.109 1 98.38 122 ALA A C 1
ATOM 937 O O . ALA A 1 122 ? -3.836 17.172 9.906 1 98.38 122 ALA A O 1
ATOM 938 N N . LEU A 1 123 ? -2.357 17.094 11.586 1 98.69 123 LEU A N 1
ATOM 939 C CA . LEU A 1 123 ? -1.227 16.703 10.75 1 98.69 123 LEU A CA 1
ATOM 940 C C . LEU A 1 123 ? -0.766 15.281 11.094 1 98.69 123 LEU A C 1
ATOM 942 O O . LEU A 1 123 ? -0.862 14.859 12.25 1 98.69 123 LEU A O 1
ATOM 946 N N . LEU A 1 124 ? -0.377 14.555 10.094 1 98.69 124 LEU A N 1
ATOM 947 C CA . LEU A 1 124 ? 0.466 13.375 10.281 1 98.69 124 LEU A CA 1
ATOM 948 C C . LEU A 1 124 ? 1.913 13.68 9.906 1 98.69 124 LEU A C 1
ATOM 950 O O . LEU A 1 124 ? 2.184 14.195 8.82 1 98.69 124 LEU A O 1
ATOM 954 N N . ARG A 1 125 ? 2.77 13.477 10.82 1 98.69 125 ARG A N 1
ATOM 955 C CA . ARG A 1 125 ? 4.199 13.477 10.531 1 98.69 125 ARG A CA 1
ATOM 956 C C . ARG A 1 125 ? 4.75 12.055 10.5 1 98.69 125 ARG A C 1
ATOM 958 O O . ARG A 1 125 ? 4.605 11.305 11.461 1 98.69 125 ARG A O 1
ATOM 965 N N . VAL A 1 126 ? 5.359 11.672 9.391 1 98.31 126 VAL A N 1
ATOM 966 C CA . VAL A 1 126 ? 5.914 10.328 9.242 1 98.31 126 VAL A CA 1
ATOM 967 C C . VAL A 1 126 ? 7.438 10.391 9.273 1 98.31 126 VAL A C 1
ATOM 969 O O . VAL A 1 126 ? 8.055 11.023 8.406 1 98.31 126 VAL A O 1
ATOM 972 N N . GLU A 1 127 ? 7.984 9.836 10.289 1 97.06 127 GLU A N 1
ATOM 973 C CA . GLU A 1 127 ? 9.422 9.594 10.328 1 97.06 127 GLU A CA 1
ATOM 974 C C . GLU A 1 127 ? 9.797 8.344 9.539 1 97.06 127 GLU A C 1
ATOM 976 O O . GLU A 1 127 ? 9.344 7.242 9.867 1 97.06 127 GLU A O 1
ATOM 981 N N . VAL A 1 128 ? 10.664 8.5 8.555 1 95.81 128 VAL A N 1
ATOM 982 C CA . VAL A 1 128 ? 10.992 7.406 7.641 1 95.81 128 VAL A CA 1
ATOM 983 C C . VAL A 1 128 ? 12.125 6.562 8.219 1 95.81 128 VAL A C 1
ATOM 985 O O . VAL A 1 128 ? 13.18 7.094 8.578 1 95.81 128 VAL A O 1
ATOM 988 N N . ASP A 1 129 ? 11.898 5.281 8.336 1 92.94 129 ASP A N 1
ATOM 989 C CA . ASP A 1 129 ? 12.93 4.34 8.773 1 92.94 129 ASP A CA 1
ATOM 990 C C . ASP A 1 129 ? 13.711 3.787 7.578 1 92.94 129 ASP A C 1
ATOM 992 O O . ASP A 1 129 ? 14.93 3.654 7.633 1 92.94 129 ASP A O 1
ATOM 996 N N . SER A 1 130 ? 13.008 3.469 6.48 1 91 130 SER A N 1
ATOM 997 C CA . SER A 1 130 ? 13.609 2.926 5.262 1 91 130 SER A CA 1
ATOM 998 C C . SER A 1 130 ? 12.672 3.086 4.07 1 91 130 SER A C 1
ATOM 1000 O O . SER A 1 130 ? 11.484 3.377 4.234 1 91 130 SER A O 1
ATOM 1002 N N . ALA A 1 131 ? 13.266 2.973 2.906 1 93.75 131 ALA A N 1
ATOM 1003 C CA . ALA A 1 131 ? 12.492 3.006 1.668 1 93.75 131 ALA A CA 1
ATOM 1004 C C . ALA A 1 131 ? 13.102 2.086 0.614 1 93.75 131 ALA A C 1
ATOM 1006 O O . ALA A 1 131 ? 14.305 1.814 0.64 1 93.75 131 ALA A O 1
ATOM 1007 N N . GLU A 1 132 ? 12.258 1.559 -0.194 1 91.69 132 GLU A N 1
ATOM 1008 C CA . GLU A 1 132 ? 12.625 0.802 -1.388 1 91.69 132 GLU A CA 1
ATOM 1009 C C . GLU A 1 132 ? 11.828 1.277 -2.604 1 91.69 132 GLU A C 1
ATOM 1011 O O . GLU A 1 132 ? 10.68 1.7 -2.477 1 91.69 132 GLU A O 1
ATOM 1016 N N . TYR A 1 133 ? 12.555 1.253 -3.77 1 92.19 133 TYR A N 1
ATOM 1017 C CA . TYR A 1 133 ? 11.828 1.634 -4.977 1 92.19 133 TYR A CA 1
ATOM 1018 C C . TYR A 1 133 ? 12.172 0.704 -6.133 1 92.19 133 TYR A C 1
ATOM 1020 O O . TYR A 1 133 ? 13.219 0.053 -6.129 1 92.19 133 TYR A O 1
ATOM 1028 N N . TRP A 1 134 ? 11.242 0.559 -7.066 1 89.38 134 TRP A N 1
ATOM 1029 C CA . TRP A 1 134 ? 11.312 -0.239 -8.289 1 89.38 134 TRP A CA 1
ATOM 1030 C C . TRP A 1 134 ? 11.016 0.615 -9.516 1 89.38 134 TRP A C 1
ATOM 1032 O O . TRP A 1 134 ? 10.039 1.367 -9.531 1 89.38 134 TRP A O 1
ATOM 1042 N N . ARG A 1 135 ? 11.93 0.562 -10.477 1 85.62 135 ARG A N 1
ATOM 1043 C CA . ARG A 1 135 ? 11.742 1.278 -11.734 1 85.62 135 ARG A CA 1
ATOM 1044 C C . ARG A 1 135 ? 12.102 0.396 -12.922 1 85.62 135 ARG A C 1
ATOM 1046 O O . ARG A 1 135 ? 13.039 -0.405 -12.852 1 85.62 135 ARG A O 1
ATOM 1053 N N . SER A 1 136 ? 11.219 0.306 -14.016 1 72.94 136 SER A N 1
ATOM 1054 C CA . SER A 1 136 ? 11.531 -0.495 -15.195 1 72.94 136 SER A CA 1
ATOM 1055 C C . SER A 1 136 ? 12.336 0.308 -16.203 1 72.94 136 SER A C 1
ATOM 1057 O O . SER A 1 136 ? 11.945 1.415 -16.578 1 72.94 136 SER A O 1
ATOM 1059 N N . THR A 1 137 ? 13.641 0.342 -16.219 1 55.12 137 THR A N 1
ATOM 1060 C CA . THR A 1 137 ? 14.359 0.776 -17.406 1 55.12 137 THR A CA 1
ATOM 1061 C C . THR A 1 137 ? 14.531 -0.383 -18.391 1 55.12 137 THR A C 1
ATOM 1063 O O . THR A 1 137 ? 15.578 -0.519 -19.016 1 55.12 137 THR A O 1
ATOM 1066 N N . GLY A 1 138 ? 13.484 -1.315 -18.578 1 52.44 138 GLY A N 1
ATOM 1067 C CA . GLY A 1 138 ? 13.633 -2.52 -19.391 1 52.44 138 GLY A CA 1
ATOM 1068 C C . GLY A 1 138 ? 13.297 -3.787 -18.625 1 52.44 138 GLY A C 1
ATOM 1069 O O . GLY A 1 138 ? 13.711 -4.879 -19.016 1 52.44 138 GLY A O 1
ATOM 1070 N N . GLY A 1 139 ? 12.594 -3.639 -17.484 1 53.56 139 GLY A N 1
ATOM 1071 C CA . GLY A 1 139 ? 12.141 -4.609 -16.5 1 53.56 139 GLY A CA 1
ATOM 1072 C C . GLY A 1 139 ? 12.07 -4.043 -15.094 1 53.56 139 GLY A C 1
ATOM 1073 O O . GLY A 1 139 ? 12.648 -2.994 -14.812 1 53.56 139 GLY A O 1
ATOM 1074 N N . LEU A 1 140 ? 11.125 -4.516 -14.297 1 52.75 140 LEU A N 1
ATOM 1075 C CA . LEU A 1 140 ? 11.016 -3.924 -12.969 1 52.75 140 LEU A CA 1
ATOM 1076 C C . LEU A 1 140 ? 12.227 -4.289 -12.117 1 52.75 140 LEU A C 1
ATOM 1078 O O . LEU A 1 140 ? 12.516 -5.469 -11.906 1 52.75 140 LEU A O 1
ATOM 1082 N N . VAL A 1 141 ? 13.25 -3.43 -12.086 1 59.22 141 VAL A N 1
ATOM 1083 C CA . VAL A 1 141 ? 14.406 -3.602 -11.203 1 59.22 141 VAL A CA 1
ATOM 1084 C C . VAL A 1 141 ? 14.195 -2.807 -9.922 1 59.22 141 VAL A C 1
ATOM 1086 O O . VAL A 1 141 ? 13.906 -1.607 -9.961 1 59.22 141 VAL A O 1
ATOM 1089 N N . GLY A 1 142 ? 14.031 -3.566 -8.828 1 62.03 142 GLY A N 1
ATOM 1090 C CA . GLY A 1 142 ? 13.852 -2.947 -7.523 1 62.03 142 GLY A CA 1
ATOM 1091 C C . GLY A 1 142 ? 15.156 -2.486 -6.902 1 62.03 142 GLY A C 1
ATOM 1092 O O . GLY A 1 142 ? 16.203 -3.104 -7.113 1 62.03 142 GLY A O 1
ATOM 1093 N N . GLN A 1 143 ? 15.172 -1.197 -6.547 1 65.06 143 GLN A N 1
ATOM 1094 C CA . GLN A 1 143 ? 16.297 -0.678 -5.766 1 65.06 143 GLN A CA 1
ATOM 1095 C C . GLN A 1 143 ? 15.836 -0.26 -4.371 1 65.06 143 GLN A C 1
ATOM 1097 O O . GLN A 1 143 ? 14.703 0.193 -4.191 1 65.06 143 GLN A O 1
ATOM 1102 N N . ALA A 1 144 ? 16.609 -0.727 -3.359 1 56.81 144 ALA A N 1
ATOM 1103 C CA . ALA A 1 144 ? 16.375 -0.306 -1.982 1 56.81 144 ALA A CA 1
ATOM 1104 C C . ALA A 1 144 ? 17.062 1.017 -1.681 1 56.81 144 ALA A C 1
ATOM 1106 O O . ALA A 1 144 ? 18.156 1.279 -2.188 1 56.81 144 ALA A O 1
ATOM 1107 N N . LEU A 1 145 ? 16.312 1.943 -1.189 1 56.94 145 LEU A N 1
ATOM 1108 C CA . LEU A 1 145 ? 16.875 3.137 -0.569 1 56.94 145 LEU A CA 1
ATOM 1109 C C . LEU A 1 145 ? 16.922 2.992 0.948 1 56.94 145 LEU A C 1
ATOM 1111 O O . LEU A 1 145 ? 15.914 2.641 1.571 1 56.94 145 LEU A O 1
ATOM 1115 N N . LYS A 1 146 ? 18.031 2.727 1.53 1 51.03 146 LYS A N 1
ATOM 1116 C CA . LYS A 1 146 ? 18.156 2.715 2.984 1 51.03 146 LYS A CA 1
ATOM 1117 C C . LYS A 1 146 ? 18.172 4.133 3.547 1 51.03 146 LYS A C 1
ATOM 1119 O O . LYS A 1 146 ? 19.125 4.883 3.332 1 51.03 146 LYS A O 1
ATOM 1124 N N . LEU A 1 147 ? 17.016 4.613 3.812 1 48.88 147 LEU A N 1
ATOM 1125 C CA . LEU A 1 147 ? 17 5.953 4.387 1 48.88 147 LEU A CA 1
ATOM 1126 C C . LEU A 1 147 ? 17.406 5.922 5.855 1 48.88 147 LEU A C 1
ATOM 1128 O O . LEU A 1 147 ? 16.969 5.055 6.609 1 48.88 147 LEU A O 1
ATOM 1132 N N . VAL A 1 148 ? 18.625 5.891 6.141 1 44.44 148 VAL A N 1
ATOM 1133 C CA . VAL A 1 148 ? 19.141 6.031 7.5 1 44.44 148 VAL A CA 1
ATOM 1134 C C . VAL A 1 148 ? 18.469 7.219 8.188 1 44.44 148 VAL A C 1
ATOM 1136 O O . VAL A 1 148 ? 18.25 8.258 7.562 1 44.44 148 VAL A O 1
ATOM 1139 N N . ARG A 1 149 ? 17.453 6.875 9.109 1 45.66 149 ARG A N 1
ATOM 1140 C CA . ARG A 1 149 ? 16.891 7.883 10 1 45.66 149 ARG A CA 1
ATOM 1141 C C . ARG A 1 149 ? 17.984 8.742 10.625 1 45.66 149 ARG A C 1
ATOM 1143 O O . ARG A 1 149 ? 18.953 8.211 11.188 1 45.66 149 ARG A O 1
ATOM 1150 N N . ALA A 1 150 ? 18.266 9.773 10.086 1 39.88 150 ALA A N 1
ATOM 1151 C CA . ALA A 1 150 ? 18.953 10.734 10.953 1 39.88 150 ALA A CA 1
ATOM 1152 C C . ALA A 1 150 ? 18.172 10.961 12.242 1 39.88 150 ALA A C 1
ATOM 1154 O O . ALA A 1 150 ? 17.062 11.5 12.219 1 39.88 150 ALA A O 1
ATOM 1155 N N . ILE A 1 151 ? 18 9.93 13.133 1 37.53 151 ILE A N 1
ATOM 1156 C CA . ILE A 1 151 ? 17.406 10.32 14.406 1 37.53 151 ILE A CA 1
ATOM 1157 C C . ILE A 1 151 ? 18.016 11.625 14.891 1 37.53 151 ILE A C 1
ATOM 1159 O O . ILE A 1 151 ? 19.219 11.867 14.695 1 37.53 151 ILE A O 1
ATOM 1163 N N . ALA A 1 152 ? 17.234 12.609 15.234 1 39.09 152 ALA A N 1
ATOM 1164 C CA . ALA A 1 152 ? 17.781 13.844 15.805 1 39.09 152 ALA A CA 1
ATOM 1165 C C . ALA A 1 152 ? 19.109 13.578 16.516 1 39.09 15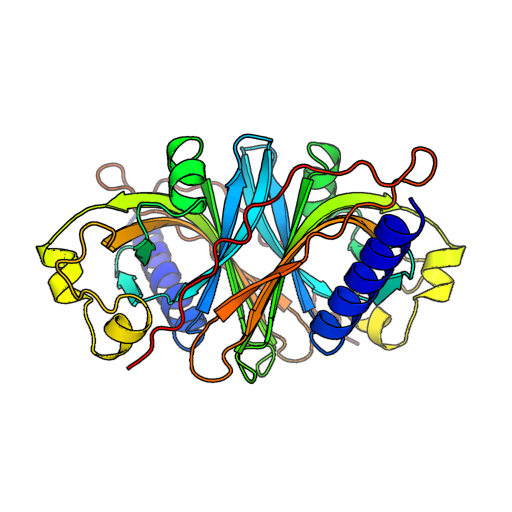2 ALA A C 1
ATOM 1167 O O . ALA A 1 152 ? 20.094 14.281 16.297 1 39.09 152 ALA A O 1
ATOM 1168 N N . GLY A 1 153 ? 19.109 13.297 17.906 1 37.69 153 GLY A N 1
ATOM 1169 C CA . GLY A 1 153 ? 20.281 13.312 18.766 1 37.69 153 GLY A CA 1
ATOM 1170 C C . GLY A 1 153 ? 21.375 12.367 18.297 1 37.69 153 GLY A C 1
ATOM 1171 O O . GLY A 1 153 ? 22.562 12.68 18.406 1 37.69 153 GLY A O 1
ATOM 1172 N N . ASP A 1 154 ? 21.109 10.992 18.453 1 39.09 154 ASP A N 1
ATOM 1173 C CA . ASP A 1 154 ? 22.234 10.078 18.281 1 39.09 154 ASP A CA 1
ATOM 1174 C C . ASP A 1 154 ? 22.562 9.867 16.812 1 39.09 154 ASP A C 1
ATOM 1176 O O . ASP A 1 154 ? 21.688 10.039 15.953 1 39.09 154 ASP A O 1
ATOM 1180 N N . GLY A 1 155 ? 23.844 10.047 16.328 1 36.91 155 GLY A N 1
ATOM 1181 C CA . GLY A 1 155 ? 24.438 9.805 15.016 1 36.91 155 GLY A CA 1
ATOM 1182 C C . GLY A 1 155 ? 23.672 8.781 14.195 1 36.91 155 GLY A C 1
ATOM 1183 O O . GLY A 1 155 ? 22.797 8.094 14.719 1 36.91 155 GLY A O 1
ATOM 1184 N N . PRO A 1 156 ? 23.703 8.93 12.945 1 40.28 156 PRO A N 1
ATOM 1185 C CA . PRO A 1 156 ? 23.141 7.941 12.023 1 40.28 156 PRO A CA 1
ATOM 1186 C C . PRO A 1 156 ? 23.359 6.504 12.5 1 40.28 156 PRO A C 1
ATOM 1188 O O . PRO A 1 156 ? 24.438 6.172 12.977 1 40.28 156 PRO A O 1
ATOM 1191 N N . GLN A 1 157 ? 22.5 5.934 13.273 1 37.5 157 GLN A N 1
ATOM 1192 C CA . GLN A 1 157 ? 22.75 4.539 13.617 1 37.5 157 GLN A CA 1
ATOM 1193 C C . GLN A 1 157 ? 22.672 3.646 12.383 1 37.5 157 GLN A C 1
ATOM 1195 O O . GLN A 1 157 ? 21.797 3.85 11.523 1 37.5 157 GLN A O 1
ATOM 1200 N N . ASP A 1 158 ? 23.844 3.17 12.031 1 35.44 158 ASP A N 1
ATOM 1201 C CA . ASP A 1 158 ? 24 2.211 10.938 1 35.44 158 ASP A CA 1
ATOM 1202 C C . ASP A 1 158 ? 22.938 1.124 11.008 1 35.44 158 ASP A C 1
ATOM 1204 O O . ASP A 1 158 ? 22.906 0.321 11.945 1 35.44 158 ASP A O 1
ATOM 1208 N N . LEU A 1 159 ? 21.812 1.483 10.727 1 37.97 159 LEU A N 1
ATOM 1209 C CA . LEU A 1 159 ? 20.953 0.303 10.641 1 37.97 159 LEU A CA 1
ATOM 1210 C C . LEU A 1 159 ? 21.562 -0.733 9.695 1 37.97 159 LEU A C 1
ATOM 1212 O O . LEU A 1 159 ? 22.281 -0.382 8.758 1 37.97 159 LEU A O 1
ATOM 1216 N N . GLY A 1 160 ? 21.75 -1.939 10.047 1 32.25 160 GLY A N 1
ATOM 1217 C CA . GLY A 1 160 ? 22.344 -3.127 9.445 1 32.25 160 GLY A CA 1
ATOM 1218 C C . GLY A 1 160 ? 22.203 -3.156 7.938 1 32.25 160 GLY A C 1
ATOM 1219 O O . GLY A 1 160 ? 21.391 -2.436 7.363 1 32.25 160 GLY A O 1
ATOM 1220 N N . GLU A 1 161 ? 23.281 -3.611 7.301 1 30.56 161 GLU A N 1
ATOM 1221 C CA . GLU A 1 161 ? 23.5 -3.896 5.887 1 30.56 161 GLU A CA 1
ATOM 1222 C C . GLU A 1 161 ? 22.266 -4.5 5.242 1 30.56 161 GLU A C 1
ATOM 1224 O O . GLU A 1 161 ? 21.797 -5.566 5.66 1 30.56 161 GLU A O 1
ATOM 1229 N N . ASN A 1 162 ? 21.312 -3.742 5.066 1 33.88 162 ASN A N 1
ATOM 1230 C CA . ASN A 1 162 ? 20.25 -4.277 4.223 1 33.88 162 ASN A CA 1
ATOM 1231 C C . ASN A 1 162 ? 20.797 -4.879 2.936 1 33.88 162 ASN A C 1
ATOM 1233 O O . ASN A 1 162 ? 21.562 -4.23 2.225 1 33.88 162 ASN A O 1
ATOM 1237 N N . ARG A 1 163 ? 21.094 -6.133 2.889 1 30.62 163 ARG A N 1
ATOM 1238 C CA . ARG A 1 163 ? 21.484 -6.855 1.682 1 30.62 163 ARG A CA 1
ATOM 1239 C C . ARG A 1 163 ? 20.625 -6.426 0.489 1 30.62 163 ARG A C 1
ATOM 1241 O O . ARG A 1 163 ? 19.406 -6.527 0.524 1 30.62 163 ARG A O 1
ATOM 1248 N N . THR A 1 164 ? 21.094 -5.367 -0.144 1 31.61 164 THR A N 1
ATOM 1249 C CA . THR A 1 164 ? 20.703 -5.074 -1.516 1 31.61 164 THR A CA 1
ATOM 1250 C C . THR A 1 164 ? 20.656 -6.348 -2.355 1 31.61 164 THR A C 1
ATOM 1252 O O . THR A 1 164 ? 21.703 -6.98 -2.576 1 31.61 164 THR A O 1
ATOM 1255 N N . LEU A 1 165 ? 19.844 -7.234 -2.172 1 30.22 165 LEU A N 1
ATOM 1256 C CA . LEU A 1 165 ? 19.875 -8.297 -3.172 1 30.22 165 LEU A CA 1
ATOM 1257 C C . LEU A 1 165 ? 19.781 -7.719 -4.582 1 30.22 165 LEU A C 1
ATOM 1259 O O . LEU A 1 165 ? 18.938 -6.867 -4.855 1 30.22 165 LEU A O 1
ATOM 1263 N N . ASP A 1 166 ? 21.016 -7.578 -5.172 1 30.94 166 ASP A N 1
ATOM 1264 C CA . ASP A 1 166 ? 21.141 -7.387 -6.613 1 30.94 166 ASP A CA 1
ATOM 1265 C C . ASP A 1 166 ? 20.062 -8.164 -7.367 1 30.94 166 ASP A C 1
ATOM 1267 O O . ASP A 1 166 ? 20.047 -9.398 -7.336 1 30.94 166 ASP A O 1
ATOM 1271 N N . VAL A 1 167 ? 19.016 -7.676 -7.441 1 31.78 167 VAL A N 1
ATOM 1272 C CA . VAL A 1 167 ? 18.078 -8.281 -8.391 1 31.78 167 VAL A CA 1
ATOM 1273 C C . VAL A 1 167 ? 18.719 -8.352 -9.773 1 31.78 167 VAL A C 1
ATOM 1275 O O . VAL A 1 167 ? 19.141 -7.324 -10.32 1 31.78 167 VAL A O 1
ATOM 1278 N N . ARG A 1 168 ? 19.484 -9.531 -10.094 1 28.41 168 ARG A N 1
ATOM 1279 C CA . ARG A 1 168 ? 20.094 -9.836 -11.383 1 28.41 168 ARG A CA 1
ATOM 1280 C C . ARG A 1 168 ? 19.188 -9.391 -12.531 1 28.41 168 ARG A C 1
ATOM 1282 O O . ARG A 1 168 ? 17.953 -9.484 -12.43 1 28.41 168 ARG A O 1
ATOM 1289 N N . ALA A 1 169 ? 19.766 -8.531 -13.367 1 27.19 169 ALA A N 1
ATOM 1290 C CA . ALA A 1 169 ? 19.359 -8.305 -14.75 1 27.19 169 ALA A CA 1
ATOM 1291 C C . ALA A 1 169 ? 18.938 -9.609 -15.422 1 27.19 169 ALA A C 1
ATOM 1293 O O . ALA A 1 169 ? 19.672 -10.602 -15.367 1 27.19 169 ALA A O 1
ATOM 1294 N N . ALA A 1 170 ? 17.594 -9.844 -15.477 1 26.67 170 ALA A N 1
ATOM 1295 C CA . ALA A 1 170 ? 17.266 -10.805 -16.531 1 26.67 170 ALA A CA 1
ATOM 1296 C C . ALA A 1 170 ? 18.031 -10.508 -17.812 1 26.67 170 ALA A C 1
ATOM 1298 O O . ALA A 1 170 ? 17.766 -9.508 -18.484 1 26.67 170 ALA A O 1
ATOM 1299 N N . HIS A 1 171 ? 19.391 -10.547 -17.781 1 22 171 HIS A N 1
ATOM 1300 C CA . HIS A 1 171 ? 20.094 -10.555 -19.062 1 22 171 HIS A CA 1
ATOM 1301 C C . HIS A 1 171 ? 19.469 -11.562 -20.031 1 22 171 HIS A C 1
ATOM 1303 O O . HIS A 1 171 ? 18.953 -12.602 -19.594 1 22 171 HIS A O 1
ATOM 1309 N N . GLY A 1 172 ? 19.297 -11.219 -21.469 1 17.42 172 GLY A N 1
ATOM 1310 C CA . GLY A 1 172 ? 19.797 -12.234 -22.406 1 17.42 172 GLY A CA 1
ATOM 1311 C C . GLY A 1 172 ? 21.172 -12.75 -22.047 1 17.42 172 GLY A C 1
ATOM 1312 O O . GLY A 1 172 ? 21.922 -12.094 -21.328 1 17.42 172 GLY A O 1
ATOM 1313 N N . MET B 1 1 ? -30.375 -14.578 3.367 1 43.16 1 MET B N 1
ATOM 1314 C CA . MET B 1 1 ? -29.25 -15.453 3.035 1 43.16 1 MET B CA 1
ATOM 1315 C C . MET B 1 1 ? -28.875 -15.328 1.562 1 43.16 1 MET B C 1
ATOM 1317 O O . MET B 1 1 ? -27.703 -15.25 1.22 1 43.16 1 MET B O 1
ATOM 1321 N N . GLN B 1 2 ? -29.797 -15.438 0.787 1 47.19 2 GLN B N 1
ATOM 1322 C CA . GLN B 1 2 ? -29.625 -15.32 -0.658 1 47.19 2 GLN B CA 1
ATOM 1323 C C . GLN B 1 2 ? -29.219 -13.906 -1.057 1 47.19 2 GLN B C 1
ATOM 1325 O O . GLN B 1 2 ? -28.344 -13.719 -1.907 1 47.19 2 GLN B O 1
ATOM 1330 N N . ASN B 1 3 ? -29.734 -12.977 -0.335 1 49.75 3 ASN B N 1
ATOM 1331 C CA . ASN B 1 3 ? -29.469 -11.57 -0.649 1 49.75 3 ASN B CA 1
ATOM 1332 C C . ASN B 1 3 ? -28.047 -11.18 -0.272 1 49.75 3 ASN B C 1
ATOM 1334 O O . ASN B 1 3 ? -27.391 -10.445 -1.009 1 49.75 3 ASN B O 1
ATOM 1338 N N . ASP B 1 4 ? -27.641 -11.805 0.853 1 52.41 4 ASP B N 1
ATOM 1339 C CA . ASP B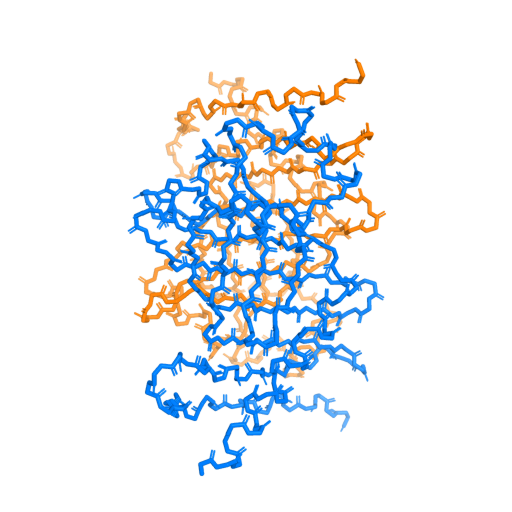 1 4 ? -26.297 -11.492 1.301 1 52.41 4 ASP B CA 1
ATOM 1340 C C . ASP B 1 4 ? -25.25 -12.07 0.344 1 52.41 4 ASP B C 1
ATOM 1342 O O . ASP B 1 4 ? -24.266 -11.406 0.022 1 52.41 4 ASP B O 1
ATOM 1346 N N . THR B 1 5 ? -25.547 -13.352 -0.102 1 55.62 5 THR B N 1
ATOM 1347 C CA . THR B 1 5 ? -24.625 -13.977 -1.038 1 55.62 5 THR B CA 1
ATOM 1348 C C . THR B 1 5 ? -24.547 -13.18 -2.34 1 55.62 5 THR B C 1
ATOM 1350 O O . THR B 1 5 ? -23.484 -13.078 -2.953 1 55.62 5 THR B O 1
ATOM 1353 N N . ARG B 1 6 ? -25.703 -12.727 -2.74 1 54.84 6 ARG B N 1
ATOM 1354 C CA . ARG B 1 6 ? -25.734 -11.938 -3.967 1 54.84 6 ARG B CA 1
ATOM 1355 C C . ARG B 1 6 ? -24.938 -10.656 -3.812 1 54.84 6 ARG B C 1
ATOM 1357 O O . ARG B 1 6 ? -24.234 -10.234 -4.738 1 54.84 6 ARG B O 1
ATOM 1364 N N . ASN B 1 7 ? -25.094 -10.234 -2.561 1 63.44 7 ASN B N 1
ATOM 1365 C CA . ASN B 1 7 ? -24.375 -8.984 -2.314 1 63.44 7 ASN B CA 1
ATOM 1366 C C . ASN B 1 7 ? -22.875 -9.195 -2.26 1 63.44 7 ASN B C 1
ATOM 1368 O O . ASN B 1 7 ? -22.109 -8.398 -2.805 1 63.44 7 ASN B O 1
ATOM 1372 N N . ALA B 1 8 ? -22.562 -10.359 -1.764 1 66.31 8 ALA B N 1
ATOM 1373 C CA . ALA B 1 8 ? -21.141 -10.672 -1.699 1 66.31 8 ALA B CA 1
ATOM 1374 C C . ALA B 1 8 ? -20.562 -10.898 -3.094 1 66.31 8 ALA B C 1
ATOM 1376 O O . ALA B 1 8 ? -19.453 -10.445 -3.402 1 66.31 8 ALA B O 1
ATOM 1377 N N . ASN B 1 9 ? -21.344 -11.539 -3.891 1 76.25 9 ASN B N 1
ATOM 1378 C CA . ASN B 1 9 ? -20.891 -11.789 -5.258 1 76.25 9 ASN B CA 1
ATOM 1379 C C . ASN B 1 9 ? -20.766 -10.492 -6.051 1 76.25 9 ASN B C 1
ATOM 1381 O O . ASN B 1 9 ? -19.828 -10.336 -6.836 1 76.25 9 ASN B O 1
ATOM 1385 N N . ALA B 1 10 ? -21.703 -9.664 -5.738 1 79.62 10 ALA B N 1
ATOM 1386 C CA . ALA B 1 10 ? -21.656 -8.383 -6.434 1 79.62 10 ALA B CA 1
ATOM 1387 C C . ALA B 1 10 ? -20.438 -7.57 -6.004 1 79.62 10 ALA B C 1
ATOM 1389 O O . ALA B 1 10 ? -19.828 -6.891 -6.824 1 79.62 10 ALA B O 1
ATOM 1390 N N . GLU B 1 11 ? -20.094 -7.734 -4.77 1 83.94 11 GLU B N 1
ATOM 1391 C CA . GLU B 1 11 ? -18.953 -6.996 -4.25 1 83.94 11 GLU B CA 1
ATOM 1392 C C . GLU B 1 11 ? -17.641 -7.559 -4.797 1 83.94 11 GLU B C 1
ATOM 1394 O O . GLU B 1 11 ? -16.719 -6.805 -5.102 1 83.94 11 GLU B O 1
ATOM 1399 N N . VAL B 1 12 ? -17.578 -8.828 -4.914 1 87.5 12 VAL B N 1
ATOM 1400 C CA . VAL B 1 12 ? -16.406 -9.484 -5.48 1 87.5 12 VAL B CA 1
ATOM 1401 C C . VAL B 1 12 ? -16.219 -9.055 -6.934 1 87.5 12 VAL B C 1
ATOM 1403 O O . VAL B 1 12 ? -15.109 -8.742 -7.359 1 87.5 12 VAL B O 1
ATOM 1406 N N . GLN B 1 13 ? -17.281 -9.047 -7.664 1 89.62 13 GLN B N 1
ATOM 1407 C CA . GLN B 1 13 ? -17.219 -8.609 -9.055 1 89.62 13 GLN B CA 1
ATOM 1408 C C . GLN B 1 13 ? -16.797 -7.148 -9.156 1 89.62 13 GLN B C 1
ATOM 1410 O O . GLN B 1 13 ? -16.016 -6.785 -10.031 1 89.62 13 GLN B O 1
ATOM 1415 N N . THR B 1 14 ? -17.391 -6.312 -8.297 1 90.38 14 THR B N 1
ATOM 1416 C CA . THR B 1 14 ? -17.016 -4.898 -8.281 1 90.38 14 THR B CA 1
ATOM 1417 C C . THR B 1 14 ? -15.523 -4.727 -8.031 1 90.38 14 THR B C 1
ATOM 1419 O O . THR B 1 14 ? -14.867 -3.936 -8.711 1 90.38 14 THR B O 1
ATOM 1422 N N . LEU B 1 15 ? -14.992 -5.477 -7.086 1 93.06 15 LEU B N 1
ATOM 1423 C CA . LEU B 1 15 ? -13.562 -5.402 -6.812 1 93.06 15 LEU B CA 1
ATOM 1424 C C . LEU B 1 15 ? -12.75 -5.789 -8.047 1 93.06 15 LEU B C 1
ATOM 1426 O O . LEU B 1 15 ? -11.812 -5.082 -8.422 1 93.06 15 LEU B O 1
ATOM 1430 N N . ALA B 1 16 ? -13.148 -6.895 -8.625 1 94.19 16 ALA B N 1
ATOM 1431 C CA . ALA B 1 16 ? -12.445 -7.359 -9.812 1 94.19 16 ALA B CA 1
ATOM 1432 C C . ALA B 1 16 ? -12.453 -6.297 -10.906 1 94.19 16 ALA B C 1
ATOM 1434 O O . ALA B 1 16 ? -11.43 -6.066 -11.562 1 94.19 16 ALA B O 1
ATOM 1435 N N . GLU B 1 17 ? -13.523 -5.629 -11.062 1 93.5 17 GLU B N 1
ATOM 1436 C CA . GLU B 1 17 ? -13.648 -4.586 -12.078 1 93.5 17 GLU B CA 1
ATOM 1437 C C . GLU B 1 17 ? -12.766 -3.381 -11.742 1 93.5 17 GLU B C 1
ATOM 1439 O O . GLU B 1 17 ? -12.148 -2.793 -12.625 1 93.5 17 GLU B O 1
ATOM 1444 N N . LEU B 1 18 ? -12.719 -3.045 -10.484 1 93.19 18 LEU B N 1
ATOM 1445 C CA . LEU B 1 18 ? -11.945 -1.892 -10.047 1 93.19 18 LEU B CA 1
ATOM 1446 C C . LEU B 1 18 ? -10.461 -2.092 -10.328 1 93.19 18 LEU B C 1
ATOM 1448 O O . LEU B 1 18 ? -9.766 -1.154 -10.734 1 93.19 18 LEU B O 1
ATOM 1452 N N . ILE B 1 19 ? -9.992 -3.365 -10.133 1 96.12 19 ILE B N 1
ATOM 1453 C CA . ILE B 1 19 ? -8.547 -3.527 -10.172 1 96.12 19 ILE B CA 1
ATOM 1454 C C . ILE B 1 19 ? -8.125 -4.102 -11.523 1 96.12 19 ILE B C 1
ATOM 1456 O O . ILE B 1 19 ? -6.934 -4.297 -11.781 1 96.12 19 ILE B O 1
ATOM 1460 N N . GLU B 1 20 ? -9.062 -4.324 -12.398 1 95.31 20 GLU B N 1
ATOM 1461 C CA . GLU B 1 20 ? -8.812 -5.012 -13.664 1 95.31 20 GLU B CA 1
ATOM 1462 C C . GLU B 1 20 ? -7.754 -4.281 -14.484 1 95.31 20 GLU B C 1
ATOM 1464 O O . GLU B 1 20 ? -6.887 -4.914 -15.086 1 95.31 20 GLU B O 1
ATOM 1469 N N . ASP B 1 21 ? -7.801 -2.957 -14.422 1 93.31 21 ASP B N 1
ATOM 1470 C CA . ASP B 1 21 ? -6.887 -2.203 -15.273 1 93.31 21 ASP B CA 1
ATOM 1471 C C . ASP B 1 21 ? -5.699 -1.671 -14.477 1 93.31 21 ASP B C 1
ATOM 1473 O O . ASP B 1 21 ? -4.93 -0.848 -14.977 1 93.31 21 ASP B O 1
ATOM 1477 N N . ILE B 1 22 ? -5.633 -2.115 -13.188 1 94.12 22 ILE B N 1
ATOM 1478 C CA . ILE B 1 22 ? -4.477 -1.779 -12.367 1 94.12 22 ILE B CA 1
ATOM 1479 C C . ILE B 1 22 ? -3.533 -2.977 -12.289 1 94.12 22 ILE B C 1
ATOM 1481 O O . ILE B 1 22 ? -3.771 -3.912 -11.523 1 94.12 22 ILE B O 1
ATOM 1485 N N . GLU B 1 23 ? -2.615 -3.193 -13.078 1 89.75 23 GLU B N 1
ATOM 1486 C CA . GLU B 1 23 ? -1.763 -4.367 -13.25 1 89.75 23 GLU B CA 1
ATOM 1487 C C . GLU B 1 23 ? -1.01 -4.695 -11.961 1 89.75 23 GLU B C 1
ATOM 1489 O O . GLU B 1 23 ? -0.908 -5.863 -11.578 1 89.75 23 GLU B O 1
ATOM 1494 N N . VAL B 1 24 ? -0.568 -3.629 -11.273 1 95.12 24 VAL B N 1
ATOM 1495 C CA . VAL B 1 24 ? 0.364 -3.834 -10.164 1 95.12 24 VAL B CA 1
ATOM 1496 C C . VAL B 1 24 ? -0.298 -3.436 -8.852 1 95.12 24 VAL B C 1
ATOM 1498 O O . VAL B 1 24 ? -0.945 -2.389 -8.766 1 95.12 24 VAL B O 1
ATOM 1501 N N . ALA B 1 25 ? -0.234 -4.301 -7.855 1 98 25 ALA B N 1
ATOM 1502 C CA . ALA B 1 25 ? -0.57 -4 -6.465 1 98 25 ALA B CA 1
ATOM 1503 C C . ALA B 1 25 ? 0.69 -3.793 -5.629 1 98 25 ALA B C 1
ATOM 1505 O O . ALA B 1 25 ? 1.707 -4.453 -5.855 1 98 25 ALA B O 1
ATOM 1506 N N . MET B 1 26 ? 0.644 -2.814 -4.699 1 98.31 26 MET B N 1
ATOM 1507 C CA . MET B 1 26 ? 1.633 -2.809 -3.625 1 98.31 26 MET B CA 1
ATOM 1508 C C . MET B 1 26 ? 1.184 -3.691 -2.465 1 98.31 26 MET B C 1
ATOM 1510 O O . MET B 1 26 ? 0.24 -3.35 -1.749 1 98.31 26 MET B O 1
ATOM 1514 N N . LEU B 1 27 ? 1.839 -4.848 -2.307 1 98.62 27 LEU B N 1
ATOM 1515 C CA . LEU B 1 27 ? 1.536 -5.754 -1.205 1 98.62 27 LEU B CA 1
ATOM 1516 C C . LEU B 1 27 ? 2.283 -5.344 0.059 1 98.62 27 LEU B C 1
ATOM 1518 O O . LEU B 1 27 ? 3.512 -5.23 0.05 1 98.62 27 LEU B O 1
ATOM 1522 N N . VAL B 1 28 ? 1.532 -5.082 1.098 1 98.88 28 VAL B N 1
ATOM 1523 C CA . VAL B 1 28 ? 2.119 -4.715 2.383 1 98.88 28 VAL B CA 1
ATOM 1524 C C . VAL B 1 28 ? 1.995 -5.883 3.361 1 98.88 28 VAL B C 1
ATOM 1526 O O . VAL B 1 28 ? 0.911 -6.445 3.531 1 98.88 28 VAL B O 1
ATOM 1529 N N . SER B 1 29 ? 3.055 -6.309 3.889 1 98.88 29 SER B N 1
ATOM 1530 C CA . SER B 1 29 ? 3.111 -7.324 4.934 1 98.88 29 SER B CA 1
ATOM 1531 C C . SER B 1 29 ? 3.875 -6.824 6.152 1 98.88 29 SER B C 1
ATOM 1533 O O . SER B 1 29 ? 4.516 -5.77 6.102 1 98.88 29 SER B O 1
ATOM 1535 N N . ARG B 1 30 ? 3.652 -7.516 7.258 1 98.75 30 ARG B N 1
ATOM 1536 C CA . ARG B 1 30 ? 4.367 -7.203 8.492 1 98.75 30 ARG B CA 1
ATOM 1537 C C . ARG B 1 30 ? 5.641 -8.031 8.609 1 98.75 30 ARG B C 1
ATOM 1539 O O . ARG B 1 30 ? 5.582 -9.266 8.641 1 98.75 30 ARG B O 1
ATOM 1546 N N . ALA B 1 31 ? 6.754 -7.336 8.695 1 97.62 31 ALA B N 1
ATOM 1547 C CA . ALA B 1 31 ? 8.039 -8.008 8.891 1 97.62 31 ALA B CA 1
ATOM 1548 C C . ALA B 1 31 ? 8.18 -8.516 10.328 1 97.62 31 ALA B C 1
ATOM 1550 O O . ALA B 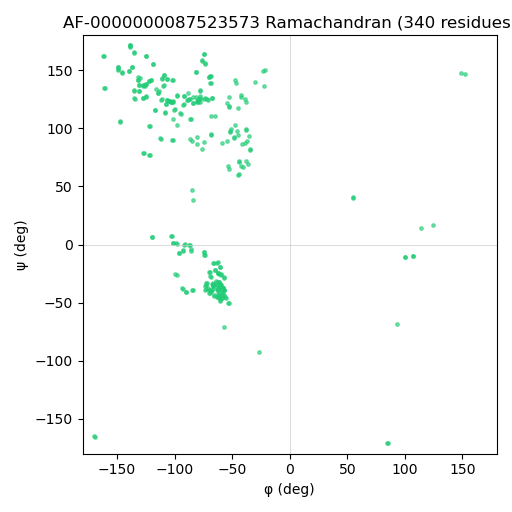1 31 ? 7.406 -8.125 11.203 1 97.62 31 ALA B O 1
ATOM 1551 N N . PRO B 1 32 ? 9.117 -9.414 10.586 1 96.75 32 PRO B N 1
ATOM 1552 C CA . PRO B 1 32 ? 9.273 -9.992 11.922 1 96.75 32 PRO B CA 1
ATOM 1553 C C . PRO B 1 32 ? 9.508 -8.938 13.008 1 96.75 32 PRO B C 1
ATOM 1555 O O . PRO B 1 32 ? 9.094 -9.125 14.148 1 96.75 32 PRO B O 1
ATOM 1558 N N . ASP B 1 33 ? 10.086 -7.824 12.664 1 96.12 33 ASP B N 1
ATOM 1559 C CA . ASP B 1 33 ? 10.359 -6.785 13.656 1 96.12 33 ASP B CA 1
ATOM 1560 C C . ASP B 1 33 ? 9.156 -5.855 13.82 1 96.12 33 ASP B C 1
ATOM 1562 O O . ASP B 1 33 ? 9.227 -4.867 14.555 1 96.12 33 ASP B O 1
ATOM 1566 N N . GLY B 1 34 ? 8.109 -6.137 13.062 1 97.38 34 GLY B N 1
ATOM 1567 C CA . GLY B 1 34 ? 6.871 -5.383 13.203 1 97.38 34 GLY B CA 1
ATOM 1568 C C . GLY B 1 34 ? 6.703 -4.312 12.141 1 97.38 34 GLY B C 1
ATOM 1569 O O . GLY B 1 34 ? 5.625 -3.73 12 1 97.38 34 GLY B O 1
ATOM 1570 N N . SER B 1 35 ? 7.785 -4.07 11.406 1 97.88 35 SER B N 1
ATOM 1571 C CA . SER B 1 35 ? 7.699 -3.041 10.383 1 97.88 35 SER B CA 1
ATOM 1572 C C . SER B 1 35 ? 6.781 -3.475 9.242 1 97.88 35 SER B C 1
ATOM 1574 O O . SER B 1 35 ? 6.645 -4.672 8.969 1 97.88 35 SER B O 1
ATOM 1576 N N . LEU B 1 36 ? 6.09 -2.514 8.711 1 98.69 36 LEU B N 1
ATOM 1577 C CA . LEU B 1 36 ? 5.293 -2.744 7.508 1 98.69 36 LEU B CA 1
ATOM 1578 C C . LEU B 1 36 ? 6.098 -2.422 6.254 1 98.69 36 LEU B C 1
ATOM 1580 O O . LEU B 1 36 ? 6.684 -1.342 6.145 1 98.69 36 LEU B O 1
ATOM 1584 N N . VAL B 1 37 ? 6.125 -3.381 5.328 1 97.44 37 VAL B N 1
ATOM 1585 C CA . VAL B 1 37 ? 6.914 -3.242 4.109 1 97.44 37 VAL B CA 1
ATOM 1586 C C . VAL B 1 37 ? 6.055 -3.594 2.895 1 97.44 37 VAL B C 1
ATOM 1588 O O . VAL B 1 37 ? 5.297 -4.562 2.926 1 97.44 37 VAL B O 1
ATOM 1591 N N . SER B 1 38 ? 6.199 -2.779 1.855 1 97.94 38 SER B N 1
ATOM 1592 C CA . SER B 1 38 ? 5.43 -3.066 0.651 1 97.94 38 SER B CA 1
ATOM 1593 C C . SER B 1 38 ? 6.344 -3.342 -0.539 1 97.94 38 SER B C 1
ATOM 1595 O O . SER B 1 38 ? 7.508 -2.936 -0.542 1 97.94 38 SER B O 1
ATOM 1597 N N . ARG B 1 39 ? 5.879 -4.062 -1.508 1 94.38 39 ARG B N 1
ATOM 1598 C CA . ARG B 1 39 ? 6.516 -4.316 -2.797 1 94.38 39 ARG B CA 1
ATOM 1599 C C . ARG B 1 39 ? 5.473 -4.508 -3.893 1 94.38 39 ARG B C 1
ATOM 1601 O O . ARG B 1 39 ? 4.336 -4.902 -3.613 1 94.38 39 ARG B O 1
ATOM 1608 N N . PRO B 1 40 ? 5.902 -4.176 -5.086 1 95.06 40 PRO B N 1
ATOM 1609 C CA . PRO B 1 40 ? 4.965 -4.324 -6.203 1 95.06 40 PRO B CA 1
ATOM 1610 C C . PRO B 1 40 ? 4.828 -5.77 -6.668 1 95.06 40 PRO B C 1
ATOM 1612 O O . PRO B 1 40 ? 5.828 -6.48 -6.793 1 95.06 40 PRO B O 1
ATOM 1615 N N . LEU B 1 41 ? 3.611 -6.203 -6.836 1 95.38 41 LEU B N 1
ATOM 1616 C CA . LEU B 1 41 ? 3.275 -7.496 -7.426 1 95.38 41 LEU B CA 1
ATOM 1617 C C . LEU B 1 41 ? 2.203 -7.344 -8.5 1 95.38 41 LEU B C 1
ATOM 1619 O O . LEU B 1 41 ? 1.254 -6.574 -8.328 1 95.38 41 LEU B O 1
ATOM 1623 N N . ALA B 1 42 ? 2.35 -8.109 -9.578 1 94.31 42 ALA B N 1
ATOM 1624 C CA . ALA B 1 42 ? 1.311 -8.148 -10.602 1 94.31 42 ALA B CA 1
ATOM 1625 C C . ALA B 1 42 ? 0.159 -9.055 -10.188 1 94.31 42 ALA B C 1
ATOM 1627 O O . ALA B 1 42 ? 0.373 -10.227 -9.852 1 94.31 42 ALA B O 1
ATOM 1628 N N . THR B 1 43 ? -1.037 -8.469 -10.172 1 97.12 43 THR B N 1
ATOM 1629 C CA . THR B 1 43 ? -2.209 -9.312 -9.977 1 97.12 43 THR B CA 1
ATOM 1630 C C . THR B 1 43 ? -2.48 -10.164 -11.211 1 97.12 43 THR B C 1
ATOM 1632 O O . THR B 1 43 ? -2.68 -9.633 -12.305 1 97.12 43 THR B O 1
ATOM 1635 N N . LEU B 1 44 ? -2.545 -11.477 -11.023 1 97.25 44 LEU B N 1
ATOM 1636 C CA . LEU B 1 44 ? -2.676 -12.375 -12.164 1 97.25 44 LEU B CA 1
ATOM 1637 C C . LEU B 1 44 ? -4.141 -12.68 -12.453 1 97.25 44 LEU B C 1
ATOM 1639 O O . LEU B 1 44 ? -4.535 -12.836 -13.609 1 97.25 44 LEU B O 1
ATOM 1643 N N . GLN B 1 45 ? -4.895 -12.82 -11.391 1 96.75 45 GLN B N 1
ATOM 1644 C CA . GLN B 1 45 ? -6.281 -13.258 -11.523 1 96.75 45 GLN B CA 1
ATOM 1645 C C . GLN B 1 45 ? -7.09 -12.898 -10.281 1 96.75 45 GLN B C 1
ATOM 1647 O O . GLN B 1 45 ? -6.609 -13.055 -9.156 1 96.75 45 GLN B O 1
ATOM 1652 N N . ALA B 1 46 ? -8.227 -12.391 -10.477 1 96.12 46 ALA B N 1
ATOM 1653 C CA . ALA B 1 46 ? -9.273 -12.336 -9.453 1 96.12 46 ALA B CA 1
ATOM 1654 C C . ALA B 1 46 ? -10.297 -13.445 -9.664 1 96.12 46 ALA B C 1
ATOM 1656 O O . ALA B 1 46 ? -11.039 -13.445 -10.648 1 96.12 46 ALA B O 1
ATOM 1657 N N . ASP B 1 47 ? -10.375 -14.344 -8.711 1 94.06 47 ASP B N 1
ATOM 1658 C CA . ASP B 1 47 ? -11.297 -15.477 -8.836 1 94.06 47 ASP B CA 1
ATOM 1659 C C . ASP B 1 47 ? -12.734 -15.047 -8.578 1 94.06 47 ASP B C 1
ATOM 1661 O O . ASP B 1 47 ? -12.977 -14.047 -7.895 1 94.06 47 ASP B O 1
ATOM 1665 N N . PRO B 1 48 ? -13.609 -15.852 -9.078 1 89.25 48 PRO B N 1
ATOM 1666 C CA . PRO B 1 48 ? -15.023 -15.555 -8.82 1 89.25 48 PRO B CA 1
ATOM 1667 C C . PRO B 1 48 ? -15.375 -15.602 -7.34 1 89.25 48 PRO B C 1
ATOM 1669 O O . PRO B 1 48 ? -16.328 -14.945 -6.906 1 89.25 48 PRO B O 1
ATOM 1672 N N . ASP B 1 49 ? -14.641 -16.312 -6.578 1 87.75 49 ASP B N 1
ATOM 1673 C CA . ASP B 1 49 ? -14.906 -16.406 -5.145 1 87.75 49 ASP B CA 1
ATOM 1674 C C . ASP B 1 49 ? -14.242 -15.25 -4.391 1 87.75 49 ASP B C 1
ATOM 1676 O O . ASP B 1 49 ? -14.367 -15.148 -3.17 1 87.75 49 ASP B O 1
ATOM 1680 N N . GLY B 1 50 ? -13.477 -14.453 -5.086 1 91.75 50 GLY B N 1
ATOM 1681 C CA . GLY B 1 50 ? -12.922 -13.242 -4.496 1 91.75 50 GLY B CA 1
ATOM 1682 C C . GLY B 1 50 ? -11.438 -13.336 -4.215 1 91.75 50 GLY B C 1
ATOM 1683 O O . GLY B 1 50 ? -10.797 -12.336 -3.895 1 91.75 50 GLY B O 1
ATOM 1684 N N . ALA B 1 51 ? -10.891 -14.539 -4.336 1 95.62 51 ALA B N 1
ATOM 1685 C CA . ALA B 1 51 ? -9.461 -14.695 -4.09 1 95.62 51 ALA B CA 1
ATOM 1686 C C . ALA B 1 51 ? -8.641 -14.031 -5.191 1 95.62 51 ALA B C 1
ATOM 1688 O O . ALA B 1 51 ? -9.039 -14.023 -6.359 1 95.62 51 ALA B O 1
ATOM 1689 N N . LEU B 1 52 ? -7.523 -13.469 -4.809 1 97.88 52 LEU B N 1
ATOM 1690 C CA . LEU B 1 52 ? -6.578 -12.875 -5.742 1 97.88 52 LEU B CA 1
ATOM 1691 C C . LEU B 1 52 ? -5.293 -13.695 -5.809 1 97.88 52 LEU B C 1
ATOM 1693 O O . LEU B 1 52 ? -4.805 -14.172 -4.781 1 97.88 52 LEU B O 1
ATOM 1697 N N . TRP B 1 53 ? -4.738 -13.789 -7.027 1 98.5 53 TRP B N 1
ATOM 1698 C CA . TRP B 1 53 ? -3.584 -14.656 -7.246 1 98.5 53 TRP B CA 1
ATOM 1699 C C . TRP B 1 53 ? -2.391 -13.852 -7.754 1 98.5 53 TRP B C 1
ATOM 1701 O O . TRP B 1 53 ? -2.543 -12.969 -8.602 1 98.5 53 TRP B O 1
ATOM 1711 N N . PHE B 1 54 ? -1.193 -14.242 -7.262 1 98.19 54 PHE B N 1
ATOM 1712 C CA . PHE B 1 54 ? 0.089 -13.664 -7.656 1 98.19 54 PHE B CA 1
ATOM 1713 C C . PHE B 1 54 ? 1.149 -14.75 -7.789 1 98.19 54 PHE B C 1
ATOM 1715 O O . PHE B 1 54 ? 1.092 -15.773 -7.102 1 98.19 54 PHE B O 1
ATOM 1722 N N . PHE B 1 55 ? 2.111 -14.523 -8.703 1 97.69 55 PHE B N 1
ATOM 1723 C CA . PHE B 1 55 ? 3.377 -15.242 -8.578 1 97.69 55 PHE B CA 1
ATOM 1724 C C . PHE B 1 55 ? 4.285 -14.555 -7.559 1 97.69 55 PHE B C 1
ATOM 1726 O O . PHE B 1 55 ? 4.172 -13.344 -7.336 1 97.69 55 PHE B O 1
ATOM 1733 N N . THR B 1 56 ? 5.086 -15.305 -6.891 1 97.19 56 THR B N 1
ATOM 1734 C CA . THR B 1 56 ? 6.074 -14.758 -5.961 1 97.19 56 THR B CA 1
ATOM 1735 C C . THR B 1 56 ? 7.309 -15.656 -5.902 1 97.19 56 THR B C 1
ATOM 1737 O O . THR B 1 56 ? 7.238 -16.844 -6.23 1 97.19 56 THR B O 1
ATOM 1740 N N . HIS B 1 57 ? 8.438 -14.984 -5.625 1 94.94 57 HIS B N 1
ATOM 1741 C CA . HIS B 1 57 ? 9.609 -15.773 -5.27 1 94.94 57 HIS B CA 1
ATOM 1742 C C . HIS B 1 57 ? 9.484 -16.344 -3.865 1 94.94 57 HIS B C 1
ATOM 1744 O O . HIS B 1 57 ? 9.273 -15.609 -2.902 1 94.94 57 HIS B O 1
ATOM 1750 N N . ALA B 1 58 ? 9.641 -17.641 -3.746 1 96.75 58 ALA B N 1
ATOM 1751 C CA . ALA B 1 58 ? 9.5 -18.328 -2.461 1 96.75 58 ALA B CA 1
ATOM 1752 C C . ALA B 1 58 ? 10.547 -17.828 -1.463 1 96.75 58 ALA B C 1
ATOM 1754 O O . ALA B 1 58 ? 10.312 -17.859 -0.251 1 96.75 58 ALA B O 1
ATOM 1755 N N . SER B 1 59 ? 11.609 -17.328 -1.965 1 95.56 59 SER B N 1
ATOM 1756 C CA . SER B 1 59 ? 12.719 -16.906 -1.119 1 95.56 59 SER B CA 1
ATOM 1757 C C . SER B 1 59 ? 12.578 -15.43 -0.739 1 95.56 59 SER B C 1
ATOM 1759 O O . SER B 1 59 ? 13.438 -14.883 -0.04 1 95.56 59 SER B O 1
ATOM 1761 N N . SER B 1 60 ? 11.547 -14.797 -1.201 1 93.81 60 SER B N 1
ATOM 1762 C CA . SER B 1 60 ? 11.398 -13.359 -0.964 1 93.81 60 SER B CA 1
ATOM 1763 C C . SER B 1 60 ? 11.008 -13.078 0.483 1 93.81 60 SER B C 1
ATOM 1765 O O . SER B 1 60 ? 10.414 -13.93 1.149 1 93.81 60 SER B O 1
ATOM 1767 N N . GLY B 1 61 ? 11.305 -11.898 0.967 1 94.5 61 GLY B N 1
ATOM 1768 C CA . GLY B 1 61 ? 11 -11.461 2.32 1 94.5 61 GLY B CA 1
ATOM 1769 C C . GLY B 1 61 ? 9.516 -11.523 2.645 1 94.5 61 GLY B C 1
ATOM 1770 O O . GLY B 1 61 ? 9.133 -11.844 3.771 1 94.5 61 GLY B O 1
ATOM 1771 N N . LYS B 1 62 ? 8.719 -11.195 1.642 1 96.5 62 LYS B N 1
ATOM 1772 C CA . LYS B 1 62 ? 7.281 -11.188 1.914 1 96.5 62 LYS B CA 1
ATOM 1773 C C . LYS B 1 62 ? 6.781 -12.578 2.27 1 96.5 62 LYS B C 1
ATOM 1775 O O . LYS B 1 62 ? 5.812 -12.727 3.02 1 96.5 62 LYS B O 1
ATOM 1780 N N . VAL B 1 63 ? 7.383 -13.602 1.702 1 97.75 63 VAL B N 1
ATOM 1781 C CA . VAL B 1 63 ? 6.988 -14.969 2.023 1 97.75 63 VAL B CA 1
ATOM 1782 C C . 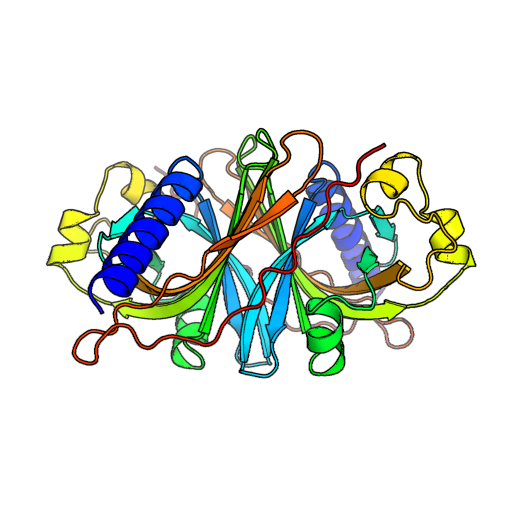VAL B 1 63 ? 7.316 -15.273 3.484 1 97.75 63 VAL B C 1
ATOM 1784 O O . VAL B 1 63 ? 6.508 -15.867 4.195 1 97.75 63 VAL B O 1
ATOM 1787 N N . ASP B 1 64 ? 8.492 -14.891 3.982 1 97.62 64 ASP B N 1
ATOM 1788 C CA . ASP B 1 64 ? 8.836 -15.016 5.395 1 97.62 64 ASP B CA 1
ATOM 1789 C C . ASP B 1 64 ? 7.852 -14.242 6.27 1 97.62 64 ASP B C 1
ATOM 1791 O O . ASP B 1 64 ? 7.418 -14.742 7.312 1 97.62 64 ASP B O 1
ATOM 1795 N N . ASP B 1 65 ? 7.566 -12.992 5.848 1 98.44 65 ASP B N 1
ATOM 1796 C CA . ASP B 1 65 ? 6.586 -12.195 6.582 1 98.44 65 ASP B CA 1
ATOM 1797 C C . ASP B 1 65 ? 5.27 -12.953 6.742 1 98.44 65 ASP B C 1
ATOM 1799 O O . ASP B 1 65 ? 4.746 -13.062 7.852 1 98.44 65 ASP B O 1
ATOM 1803 N N . ILE B 1 66 ? 4.762 -13.477 5.637 1 98.56 66 ILE B N 1
ATOM 1804 C CA . ILE B 1 66 ? 3.447 -14.102 5.559 1 98.56 66 ILE B CA 1
ATOM 1805 C C . ILE B 1 66 ? 3.432 -15.375 6.398 1 98.56 66 ILE B C 1
ATOM 1807 O O . ILE B 1 66 ? 2.422 -15.695 7.031 1 98.56 66 ILE B O 1
ATOM 1811 N N . ALA B 1 67 ? 4.547 -16.109 6.449 1 98.19 67 ALA B N 1
ATOM 1812 C CA . ALA B 1 67 ? 4.652 -17.297 7.297 1 98.19 67 ALA B CA 1
ATOM 1813 C C . ALA B 1 67 ? 4.445 -16.938 8.766 1 98.19 67 ALA B C 1
ATOM 1815 O O . ALA B 1 67 ? 3.887 -17.719 9.531 1 98.19 67 ALA B O 1
ATOM 1816 N N . GLY B 1 68 ? 4.852 -15.805 9.188 1 98 68 GLY B N 1
ATOM 1817 C CA . GLY B 1 68 ? 4.707 -15.352 10.562 1 98 68 GLY B CA 1
ATOM 1818 C C . GLY B 1 68 ? 3.361 -14.711 10.844 1 98 68 GLY B C 1
ATOM 1819 O O . GLY B 1 68 ? 2.811 -14.867 11.93 1 98 68 GLY B O 1
ATOM 1820 N N . ASP B 1 69 ? 2.838 -13.945 9.938 1 98.5 69 ASP B N 1
ATOM 1821 C CA . ASP B 1 69 ? 1.556 -13.25 10 1 98.5 69 ASP B CA 1
ATOM 1822 C C . ASP B 1 69 ? 0.917 -13.148 8.617 1 98.5 69 ASP B C 1
ATOM 1824 O O . ASP B 1 69 ? 1.356 -12.359 7.777 1 98.5 69 ASP B O 1
ATOM 1828 N N . PRO B 1 70 ? -0.107 -13.93 8.344 1 98.75 70 PRO B N 1
ATOM 1829 C CA . PRO B 1 70 ? -0.661 -13.992 6.988 1 98.75 70 PRO B CA 1
ATOM 1830 C C . PRO B 1 70 ? -1.47 -12.75 6.625 1 98.75 70 PRO B C 1
ATOM 1832 O O . PRO B 1 70 ? -1.939 -12.625 5.488 1 98.75 70 PRO B O 1
ATOM 1835 N N . ARG B 1 71 ? -1.749 -11.844 7.57 1 98.62 71 ARG B N 1
ATOM 1836 C CA . ARG B 1 71 ? -2.5 -10.625 7.277 1 98.62 71 ARG B CA 1
ATOM 1837 C C . ARG B 1 71 ? -1.699 -9.695 6.379 1 98.62 71 ARG B C 1
ATOM 1839 O O . ARG B 1 71 ? -0.546 -9.375 6.676 1 98.62 71 ARG B O 1
ATOM 1846 N N . ILE B 1 72 ? -2.236 -9.289 5.297 1 98.88 72 ILE B N 1
ATOM 1847 C CA . ILE B 1 72 ? -1.596 -8.391 4.336 1 98.88 72 ILE B CA 1
ATOM 1848 C C . ILE B 1 72 ? -2.586 -7.316 3.895 1 98.88 72 ILE B C 1
ATOM 1850 O O . ILE B 1 72 ? -3.766 -7.367 4.246 1 98.88 72 ILE B O 1
ATOM 1854 N N . ASN B 1 73 ? -2.107 -6.32 3.295 1 98.75 73 ASN B N 1
ATOM 1855 C CA . ASN B 1 73 ? -2.883 -5.367 2.512 1 98.75 73 ASN B CA 1
ATOM 1856 C C . ASN B 1 73 ? -2.385 -5.285 1.072 1 98.75 73 ASN B C 1
ATOM 1858 O O . ASN B 1 73 ? -1.182 -5.379 0.822 1 98.75 73 ASN B O 1
ATOM 1862 N N . LEU B 1 74 ? -3.266 -5.184 0.165 1 98.75 74 LEU B N 1
ATOM 1863 C CA . LEU B 1 74 ? -2.979 -4.777 -1.207 1 98.75 74 LEU B CA 1
ATOM 1864 C C . LEU B 1 74 ? -3.492 -3.369 -1.479 1 98.75 74 LEU B C 1
ATOM 1866 O O . LEU B 1 74 ? -4.695 -3.113 -1.386 1 98.75 74 LEU B O 1
ATOM 1870 N N . SER B 1 75 ? -2.574 -2.514 -1.845 1 98.56 75 SER B N 1
ATOM 1871 C CA . SER B 1 75 ? -2.93 -1.161 -2.264 1 98.56 75 SER B CA 1
ATOM 1872 C C . SER B 1 75 ? -2.836 -1.009 -3.777 1 98.56 75 SER B C 1
ATOM 1874 O O . SER B 1 75 ? -1.79 -1.279 -4.371 1 98.56 75 SER B O 1
ATOM 1876 N N . TYR B 1 76 ? -3.943 -0.607 -4.375 1 97.81 76 TYR B N 1
ATOM 1877 C CA . TYR B 1 76 ? -3.984 -0.292 -5.797 1 97.81 76 TYR B CA 1
ATOM 1878 C C . TYR B 1 76 ? -4.152 1.207 -6.02 1 97.81 76 TYR B C 1
ATOM 1880 O O . TYR B 1 76 ? -4.914 1.865 -5.309 1 97.81 76 TYR B O 1
ATOM 1888 N N . ALA B 1 77 ? -3.361 1.699 -6.984 1 96.94 77 ALA B N 1
ATOM 1889 C CA . ALA B 1 77 ? -3.469 3.111 -7.344 1 96.94 77 ALA B CA 1
ATOM 1890 C C . ALA B 1 77 ? -3.49 3.291 -8.859 1 96.94 77 ALA B C 1
ATOM 1892 O O . ALA B 1 77 ? -2.65 2.734 -9.57 1 96.94 77 ALA B O 1
ATOM 1893 N N . ARG B 1 78 ? -4.48 3.941 -9.297 1 94.12 78 ARG B N 1
ATOM 1894 C CA . ARG B 1 78 ? -4.586 4.438 -10.664 1 94.12 78 ARG B CA 1
ATOM 1895 C C . ARG B 1 78 ? -4.758 5.953 -10.688 1 94.12 78 ARG B C 1
ATOM 1897 O O . ARG B 1 78 ? -5.844 6.453 -10.992 1 94.12 78 ARG B O 1
ATOM 1904 N N . PRO B 1 79 ? -3.619 6.695 -10.461 1 92.81 79 PRO B N 1
ATOM 1905 C CA . PRO B 1 79 ? -3.703 8.148 -10.289 1 92.81 79 PRO B CA 1
ATOM 1906 C C . PRO B 1 79 ? -4.301 8.859 -11.5 1 92.81 79 PRO B C 1
ATOM 1908 O O . PRO B 1 79 ? -5.031 9.836 -11.344 1 92.81 79 PRO B O 1
ATOM 1911 N N . GLY B 1 80 ? -4.027 8.367 -12.703 1 88.69 80 GLY B N 1
ATOM 1912 C CA . GLY B 1 80 ? -4.555 8.992 -13.898 1 88.69 80 GLY B CA 1
ATOM 1913 C C . GLY B 1 80 ? -6.07 9.016 -13.945 1 88.69 80 GLY B C 1
ATOM 1914 O O . GLY B 1 80 ? -6.664 9.82 -14.664 1 88.69 80 GLY B O 1
ATOM 1915 N N . LYS B 1 81 ? -6.746 8.172 -13.172 1 89.31 81 LYS B N 1
ATOM 1916 C CA . LYS B 1 81 ? -8.203 8.102 -13.109 1 89.31 81 LYS B CA 1
ATOM 1917 C C . LYS B 1 81 ? -8.711 8.398 -11.703 1 89.31 81 LYS B C 1
ATOM 1919 O O . LYS B 1 81 ? -9.883 8.156 -11.391 1 89.31 81 LYS B O 1
ATOM 1924 N N . HIS B 1 82 ? -7.859 8.789 -10.789 1 89.19 82 HIS B N 1
ATOM 1925 C CA . HIS B 1 82 ? -8.172 9.102 -9.398 1 89.19 82 HIS B CA 1
ATOM 1926 C C . HIS B 1 82 ? -8.875 7.93 -8.719 1 89.19 82 HIS B C 1
ATOM 1928 O O . HIS B 1 82 ? -9.883 8.117 -8.039 1 89.19 82 HIS B O 1
ATOM 1934 N N . LEU B 1 83 ? -8.414 6.785 -9.031 1 92.62 83 LEU B N 1
ATOM 1935 C CA . LEU B 1 83 ? -8.945 5.562 -8.438 1 92.62 83 LEU B CA 1
ATOM 1936 C C . LEU B 1 83 ? -7.926 4.922 -7.504 1 92.62 83 LEU B C 1
ATOM 1938 O O . LEU B 1 83 ? -6.773 4.715 -7.887 1 92.62 83 LEU B O 1
ATOM 1942 N N . TYR B 1 84 ? -8.336 4.688 -6.254 1 94 84 TYR B N 1
ATOM 1943 C CA . TYR B 1 84 ? -7.535 4.031 -5.227 1 94 84 TYR B CA 1
ATOM 1944 C C . TYR B 1 84 ? -8.328 2.926 -4.539 1 94 84 TYR B C 1
ATOM 1946 O O . TYR B 1 84 ? -9.508 3.102 -4.234 1 94 84 TYR B O 1
ATOM 1954 N N . VAL B 1 85 ? -7.715 1.73 -4.398 1 96.19 85 VAL B N 1
ATOM 1955 C CA . VAL B 1 85 ? -8.391 0.584 -3.803 1 96.19 85 VAL B CA 1
ATOM 1956 C C . VAL B 1 85 ? -7.531 0.004 -2.68 1 96.19 85 VAL B C 1
ATOM 1958 O O . VAL B 1 85 ? -6.328 -0.198 -2.852 1 96.19 85 VAL B O 1
ATOM 1961 N N . SER B 1 86 ? -8.109 -0.132 -1.511 1 96.81 86 SER B N 1
ATOM 1962 C CA . SER B 1 86 ? -7.531 -0.862 -0.387 1 96.81 86 SER B CA 1
ATOM 1963 C C . SER B 1 86 ? -8.156 -2.246 -0.248 1 96.81 86 SER B C 1
ATOM 1965 O O . SER B 1 86 ? -9.375 -2.373 -0.098 1 96.81 86 SER B O 1
ATOM 1967 N N . VAL B 1 87 ? -7.316 -3.277 -0.293 1 97.12 87 VAL B N 1
ATOM 1968 C CA . VAL B 1 87 ? -7.781 -4.645 -0.085 1 97.12 87 VAL B CA 1
ATOM 1969 C C . VAL B 1 87 ? -7.129 -5.23 1.166 1 97.12 87 VAL B C 1
ATOM 1971 O O . VAL B 1 87 ? -5.902 -5.355 1.233 1 97.12 87 VAL B O 1
ATOM 1974 N N . THR B 1 88 ? -7.969 -5.512 2.141 1 97.38 88 THR B N 1
ATOM 1975 C CA . THR B 1 88 ? -7.543 -6.156 3.377 1 97.38 88 THR B CA 1
ATOM 1976 C C . THR B 1 88 ? -7.809 -7.66 3.32 1 97.38 88 THR B C 1
ATOM 1978 O O . THR B 1 88 ? -8.891 -8.086 2.928 1 97.38 88 THR B O 1
ATOM 1981 N N . GLY B 1 89 ? -6.75 -8.461 3.639 1 97.38 89 GLY B N 1
ATOM 1982 C CA . GLY B 1 89 ? -6.969 -9.898 3.578 1 97.38 89 GLY B CA 1
ATOM 1983 C C . GLY B 1 89 ? -5.824 -10.695 4.168 1 97.38 89 GLY B C 1
ATOM 1984 O O . GLY B 1 89 ? -5.047 -10.18 4.977 1 97.38 89 GLY B O 1
ATOM 1985 N N . ARG B 1 90 ? -5.82 -12.023 3.861 1 98.56 90 ARG B N 1
ATOM 1986 C CA . ARG B 1 90 ? -4.809 -12.984 4.293 1 98.56 90 ARG B CA 1
ATOM 1987 C C . ARG B 1 90 ? -4.207 -13.719 3.1 1 98.56 90 ARG B C 1
ATOM 1989 O O . ARG B 1 90 ? -4.926 -14.094 2.17 1 98.56 90 ARG B O 1
ATOM 1996 N N . ALA B 1 91 ? -2.908 -13.867 3.186 1 98.69 91 ALA B N 1
ATOM 1997 C CA . ALA B 1 91 ? -2.209 -14.523 2.082 1 98.69 91 ALA B CA 1
ATOM 1998 C C . ALA B 1 91 ? -1.71 -15.906 2.488 1 98.69 91 ALA B C 1
ATOM 2000 O O . ALA B 1 91 ? -1.341 -16.125 3.645 1 98.69 91 ALA B O 1
ATOM 2001 N N . GLU B 1 92 ? -1.722 -16.766 1.545 1 98.56 92 GLU B N 1
ATOM 2002 C CA . GLU B 1 92 ? -1.117 -18.094 1.658 1 98.56 92 GLU B CA 1
ATOM 2003 C C . GLU B 1 92 ? -0.158 -18.359 0.502 1 98.56 92 GLU B C 1
ATOM 2005 O O . GLU B 1 92 ? -0.448 -18.016 -0.646 1 98.56 92 GLU B O 1
ATOM 2010 N N . VAL B 1 93 ? 0.974 -18.938 0.854 1 98.44 93 VAL B N 1
ATOM 2011 C CA . VAL B 1 93 ? 1.918 -19.359 -0.173 1 98.44 93 VAL B CA 1
ATOM 2012 C C . VAL B 1 93 ? 1.597 -20.797 -0.61 1 98.44 93 VAL B C 1
ATOM 2014 O O . VAL B 1 93 ? 1.518 -21.703 0.221 1 98.44 93 VAL B O 1
ATOM 2017 N N . ILE B 1 94 ? 1.396 -20.891 -1.93 1 97.75 94 ILE B N 1
ATOM 2018 C CA . ILE B 1 94 ? 0.947 -22.172 -2.477 1 97.75 94 ILE B CA 1
ATOM 2019 C C . ILE B 1 94 ? 1.889 -22.609 -3.594 1 97.75 94 ILE B C 1
ATOM 2021 O O . ILE B 1 94 ? 2.336 -21.797 -4.398 1 97.75 94 ILE B O 1
ATOM 2025 N N . ARG B 1 95 ? 2.168 -23.875 -3.527 1 96.5 95 ARG B N 1
ATOM 2026 C CA . ARG B 1 95 ? 2.822 -24.5 -4.672 1 96.5 95 ARG B CA 1
ATOM 2027 C C . ARG B 1 95 ? 1.889 -25.5 -5.363 1 96.5 95 ARG B C 1
ATOM 2029 O O . ARG B 1 95 ? 1.766 -26.641 -4.938 1 96.5 95 ARG B O 1
ATOM 2036 N N . ASP B 1 96 ? 1.199 -25.047 -6.289 1 96.94 96 ASP B N 1
ATOM 2037 C CA . ASP B 1 96 ? 0.23 -25.797 -7.078 1 96.94 96 ASP B CA 1
ATOM 2038 C C . ASP B 1 96 ? 0.583 -25.766 -8.562 1 96.94 96 ASP B C 1
ATOM 2040 O O . ASP B 1 96 ? 0.337 -24.766 -9.242 1 96.94 96 ASP B O 1
ATOM 2044 N N . ARG B 1 97 ? 1.166 -26.859 -9.047 1 96.94 97 ARG B N 1
ATOM 2045 C CA . ARG B 1 97 ? 1.658 -26.906 -10.422 1 96.94 97 ARG B CA 1
ATOM 2046 C C . ARG B 1 97 ? 0.533 -26.641 -11.414 1 96.94 97 ARG B C 1
ATOM 2048 O O . ARG B 1 97 ? 0.735 -25.953 -12.422 1 96.94 97 ARG B O 1
ATOM 2055 N N . ALA B 1 98 ? -0.626 -27.203 -11.164 1 98.06 98 ALA B N 1
ATOM 2056 C CA . ALA B 1 98 ? -1.76 -27 -12.062 1 98.06 98 ALA B CA 1
ATOM 2057 C C . ALA B 1 98 ? -2.145 -25.531 -12.141 1 98.06 98 ALA B C 1
ATOM 2059 O O . ALA B 1 98 ? -2.41 -25 -13.227 1 98.06 98 ALA B O 1
ATOM 2060 N N . LYS B 1 99 ? -2.213 -24.844 -10.992 1 98.06 99 LYS B N 1
ATOM 2061 C CA . LYS B 1 99 ? -2.572 -23.422 -10.969 1 98.06 99 LYS B CA 1
ATOM 2062 C C . LYS B 1 99 ? -1.473 -22.562 -11.586 1 98.06 99 LYS B C 1
ATOM 2064 O O . LYS B 1 99 ? -1.758 -21.578 -12.25 1 98.06 99 LYS B O 1
ATOM 2069 N N . ILE B 1 100 ? -0.186 -22.922 -11.305 1 98.19 100 ILE B N 1
ATOM 2070 C CA . ILE B 1 100 ? 0.924 -22.234 -11.953 1 98.19 100 ILE B CA 1
ATOM 2071 C C . ILE B 1 100 ? 0.773 -22.328 -13.469 1 98.19 100 ILE B C 1
ATOM 2073 O O . ILE B 1 100 ? 0.902 -21.312 -14.18 1 98.19 100 ILE B O 1
ATOM 2077 N N . ASP B 1 101 ? 0.448 -23.547 -13.984 1 97.75 101 ASP B N 1
ATOM 2078 C CA . ASP B 1 101 ? 0.262 -23.734 -15.414 1 97.75 101 ASP B CA 1
ATOM 2079 C C . ASP B 1 101 ? -0.887 -22.891 -15.945 1 97.75 101 ASP B C 1
ATOM 2081 O O . ASP B 1 101 ? -0.777 -22.281 -17.016 1 97.75 101 ASP B O 1
ATOM 2085 N N . ASP B 1 102 ? -1.958 -22.844 -15.227 1 98 102 ASP B N 1
ATOM 2086 C CA . ASP B 1 102 ? -3.158 -22.109 -15.625 1 98 102 ASP B CA 1
ATOM 2087 C C . ASP B 1 102 ? -2.873 -20.609 -15.75 1 98 102 ASP B C 1
ATOM 2089 O O . ASP B 1 102 ? -3.389 -19.953 -16.656 1 98 102 ASP B O 1
ATOM 2093 N N . LEU B 1 103 ? -2.004 -20.047 -14.797 1 98 103 LEU B N 1
ATOM 2094 C CA . LEU B 1 103 ? -1.815 -18.609 -14.703 1 98 103 LEU B CA 1
ATOM 2095 C C . LEU B 1 103 ? -0.579 -18.172 -15.477 1 98 103 LEU B C 1
ATOM 2097 O O . LEU B 1 103 ? -0.357 -16.969 -15.68 1 98 103 LEU B O 1
ATOM 2101 N N . TRP B 1 104 ? 0.203 -19.078 -15.984 1 97.62 104 TRP B N 1
ATOM 2102 C CA . TRP B 1 104 ? 1.472 -18.766 -16.641 1 97.62 104 TRP B CA 1
ATOM 2103 C C . TRP B 1 104 ? 1.242 -18.047 -17.953 1 97.62 104 TRP B C 1
ATOM 2105 O O . TRP B 1 104 ? 0.321 -18.391 -18.703 1 97.62 104 TRP B O 1
ATOM 2115 N N . SER B 1 105 ? 2.049 -17.047 -18.219 1 94.62 105 SER B N 1
ATOM 2116 C CA . SER B 1 105 ? 2.055 -16.328 -19.484 1 94.62 105 SER B CA 1
ATOM 2117 C C . SER B 1 105 ? 3.479 -16.031 -19.953 1 94.62 105 SER B C 1
ATOM 2119 O O . SER B 1 105 ? 4.438 -16.25 -19.203 1 94.62 105 SER B O 1
ATOM 2121 N N . THR B 1 106 ? 3.611 -15.523 -21.188 1 91.94 106 THR B N 1
ATOM 2122 C CA . THR B 1 106 ? 4.914 -15.133 -21.703 1 91.94 106 THR B CA 1
ATOM 2123 C C . THR B 1 106 ? 5.523 -14.016 -20.859 1 91.94 106 THR B C 1
ATOM 2125 O O . THR B 1 106 ? 6.734 -13.984 -20.641 1 91.94 106 THR B O 1
ATOM 2128 N N . GLN B 1 107 ? 4.703 -13.18 -20.328 1 87.56 107 GLN B N 1
ATOM 2129 C CA . GLN B 1 107 ? 5.168 -12.062 -19.5 1 87.56 107 GLN B CA 1
ATOM 2130 C C . GLN B 1 107 ? 5.754 -12.555 -18.188 1 87.56 107 GLN B C 1
ATOM 2132 O O . GLN B 1 107 ? 6.598 -11.883 -17.594 1 87.56 107 GLN B O 1
ATOM 2137 N N . SER B 1 108 ? 5.258 -13.727 -17.75 1 91.38 108 SER B N 1
ATOM 2138 C CA . SER B 1 108 ? 5.75 -14.297 -16.5 1 91.38 108 SER B CA 1
ATOM 2139 C C . SER B 1 108 ? 7.254 -14.555 -16.562 1 91.38 108 SER B C 1
ATOM 2141 O O . SER B 1 108 ? 7.949 -14.477 -15.547 1 91.38 108 SER B O 1
ATOM 2143 N N . LYS B 1 109 ? 7.77 -14.758 -17.75 1 88.81 109 LYS B N 1
ATOM 2144 C CA . LYS B 1 109 ? 9.18 -15.094 -17.953 1 88.81 109 LYS B CA 1
ATOM 2145 C C . LYS B 1 109 ? 10.078 -13.906 -17.625 1 88.81 109 LYS B C 1
ATOM 2147 O O . LYS B 1 109 ? 11.266 -14.086 -17.328 1 88.81 109 LYS B O 1
ATOM 2152 N N . ILE B 1 110 ? 9.578 -12.773 -17.688 1 80.69 110 ILE B N 1
ATOM 2153 C CA . ILE B 1 110 ? 10.328 -11.57 -17.359 1 80.69 110 ILE B CA 1
ATOM 2154 C C . ILE B 1 110 ? 10.781 -11.617 -15.898 1 80.69 110 ILE B C 1
ATOM 2156 O O . ILE B 1 110 ? 11.914 -11.25 -15.578 1 80.69 110 ILE B O 1
ATOM 2160 N N . PHE B 1 111 ? 9.961 -12.125 -15.047 1 84.56 111 PHE B N 1
ATOM 2161 C CA . PHE B 1 111 ? 10.227 -12.141 -13.617 1 84.56 111 PHE B CA 1
ATOM 2162 C C . PHE B 1 111 ? 10.781 -13.492 -13.188 1 84.56 111 PHE B C 1
ATOM 2164 O O . PHE B 1 111 ? 11.461 -13.594 -12.164 1 84.56 111 PHE B O 1
ATOM 2171 N N . PHE B 1 112 ? 10.398 -14.445 -13.977 1 91.06 112 PHE B N 1
ATOM 2172 C CA . PHE B 1 112 ? 10.844 -15.805 -13.711 1 91.06 112 PHE B CA 1
ATOM 2173 C C . PHE B 1 112 ? 11.492 -16.422 -14.945 1 91.06 112 PHE B C 1
ATOM 2175 O O . PHE B 1 112 ? 10.922 -17.328 -15.562 1 91.06 112 PHE B O 1
ATOM 2182 N N . PRO B 1 113 ? 12.727 -16.016 -15.148 1 89.88 113 PRO B N 1
ATOM 2183 C CA . PRO B 1 113 ? 13.398 -16.484 -16.375 1 89.88 113 PRO B CA 1
ATOM 2184 C C . PRO B 1 113 ? 13.617 -18 -16.375 1 89.88 113 PRO B C 1
ATOM 2186 O O . PRO B 1 113 ? 13.734 -18.594 -17.453 1 89.88 113 PRO B O 1
ATOM 2189 N N . GLY B 1 114 ? 13.625 -18.656 -15.258 1 94.31 114 GLY B N 1
ATOM 2190 C CA . GLY B 1 114 ? 13.781 -20.094 -15.156 1 94.31 114 GLY B CA 1
ATOM 2191 C C . GLY B 1 114 ? 12.539 -20.859 -15.562 1 94.31 114 GLY B C 1
ATOM 2192 O O . GLY B 1 114 ? 12.562 -22.094 -15.641 1 94.31 114 GLY B O 1
ATOM 2193 N N . GLY B 1 115 ? 11.438 -20.141 -15.82 1 95.62 115 GLY B N 1
ATOM 2194 C CA . GLY B 1 115 ? 10.227 -20.781 -16.297 1 95.62 115 GLY B CA 1
ATOM 2195 C C . GLY B 1 115 ? 9.359 -21.328 -15.18 1 95.62 115 GLY B C 1
ATOM 2196 O O . GLY B 1 115 ? 9.617 -21.078 -14.008 1 95.62 115 GLY B O 1
ATOM 2197 N N . LYS B 1 116 ? 8.312 -22.109 -15.562 1 96.19 116 LYS B N 1
ATOM 2198 C CA . LYS B 1 116 ? 7.309 -22.625 -14.648 1 96.19 116 LYS B CA 1
ATOM 2199 C C . LYS B 1 116 ? 7.922 -23.641 -13.68 1 96.19 116 LYS B C 1
ATOM 2201 O O . LYS B 1 116 ? 7.324 -23.953 -12.648 1 96.19 116 LYS B O 1
ATOM 2206 N N . ASP B 1 117 ? 9.094 -24.109 -14.031 1 95.12 117 ASP B N 1
ATOM 2207 C CA . ASP B 1 117 ? 9.719 -25.125 -13.203 1 95.12 117 ASP B CA 1
ATOM 2208 C C . ASP B 1 117 ? 10.75 -24.516 -12.25 1 95.12 117 ASP B C 1
ATOM 2210 O O . ASP B 1 117 ? 11.438 -25.234 -11.531 1 95.12 117 ASP B O 1
ATOM 2214 N N . ASP B 1 118 ? 10.898 -23.25 -12.305 1 95.56 118 ASP B N 1
ATOM 2215 C CA . ASP B 1 118 ? 11.766 -22.578 -11.344 1 95.56 118 ASP B CA 1
ATOM 2216 C C . ASP B 1 118 ? 11.398 -22.938 -9.914 1 95.56 118 ASP B C 1
ATOM 2218 O O . ASP B 1 118 ? 10.266 -22.75 -9.484 1 95.56 118 ASP B O 1
ATOM 2222 N N . PRO B 1 119 ? 12.352 -23.562 -9.141 1 96.25 119 PRO B N 1
ATOM 2223 C CA . PRO B 1 119 ? 12.039 -24 -7.781 1 96.25 119 PRO B CA 1
ATOM 2224 C C . PRO B 1 119 ? 11.695 -22.828 -6.859 1 96.25 119 PRO B C 1
ATOM 2226 O O . PRO B 1 119 ? 11.109 -23.031 -5.789 1 96.25 119 PRO B O 1
ATOM 2229 N N . ASP B 1 120 ? 12.023 -21.672 -7.281 1 96.38 120 ASP B N 1
ATOM 2230 C CA . ASP B 1 120 ? 11.75 -20.5 -6.457 1 96.38 120 ASP B CA 1
ATOM 2231 C C . ASP B 1 120 ? 10.398 -19.875 -6.812 1 96.38 120 ASP B C 1
ATOM 2233 O O . ASP B 1 120 ? 9.992 -18.875 -6.215 1 96.38 120 ASP B O 1
ATOM 2237 N N . LEU B 1 121 ? 9.789 -20.406 -7.828 1 97.56 121 LEU B N 1
ATOM 2238 C CA . LEU B 1 121 ? 8.469 -19.938 -8.219 1 97.56 121 LEU B CA 1
ATOM 2239 C C . LEU B 1 121 ? 7.391 -20.5 -7.297 1 97.56 121 LEU B C 1
ATOM 2241 O O . LEU B 1 121 ? 7.355 -21.703 -7.043 1 97.56 121 LEU B O 1
ATOM 2245 N N . ALA B 1 122 ? 6.582 -19.641 -6.707 1 98.31 122 ALA B N 1
ATOM 2246 C CA . ALA B 1 122 ? 5.406 -20.016 -5.926 1 98.31 122 ALA B CA 1
ATOM 2247 C C . ALA B 1 122 ? 4.234 -19.078 -6.223 1 98.31 122 ALA B C 1
ATOM 2249 O O . ALA B 1 122 ? 4.355 -18.156 -7.023 1 98.31 122 ALA B O 1
ATOM 2250 N N . LEU B 1 123 ? 3.096 -19.469 -5.719 1 98.62 123 LEU B N 1
ATOM 2251 C CA . LEU B 1 123 ? 1.893 -18.641 -5.812 1 98.62 123 LEU B CA 1
ATOM 2252 C C . LEU B 1 123 ? 1.56 -18.016 -4.465 1 98.62 123 LEU B C 1
ATOM 2254 O O . LEU B 1 123 ? 1.819 -18.594 -3.416 1 98.62 123 LEU B O 1
ATOM 2258 N N . LEU B 1 124 ? 1.093 -16.797 -4.504 1 98.69 124 LEU B N 1
ATOM 2259 C CA . LEU B 1 124 ? 0.348 -16.219 -3.389 1 98.69 124 LEU B CA 1
ATOM 2260 C C . LEU B 1 124 ? -1.149 -16.219 -3.678 1 98.69 124 LEU B C 1
ATOM 2262 O O . LEU B 1 124 ? -1.582 -15.742 -4.73 1 98.69 124 LEU B O 1
ATOM 2266 N N . ARG B 1 125 ? -1.869 -16.828 -2.844 1 98.69 125 ARG B N 1
ATOM 2267 C CA . ARG B 1 125 ? -3.322 -16.688 -2.85 1 98.69 125 ARG B CA 1
ATOM 2268 C C . ARG B 1 125 ? -3.789 -15.773 -1.725 1 98.69 125 ARG B C 1
ATOM 2270 O O . ARG B 1 125 ? -3.484 -16.016 -0.554 1 98.69 125 ARG B O 1
ATOM 2277 N N . VAL B 1 126 ? -4.5 -14.719 -2.064 1 98.31 126 VAL B N 1
ATOM 2278 C CA . VAL B 1 126 ? -4.988 -13.766 -1.072 1 98.31 126 VAL B CA 1
ATOM 2279 C C . VAL B 1 126 ? -6.5 -13.914 -0.916 1 98.31 126 VAL B C 1
ATOM 2281 O O . VAL B 1 126 ? -7.25 -13.703 -1.87 1 98.31 126 VAL B O 1
ATOM 2284 N N . GLU B 1 127 ? -6.891 -14.344 0.225 1 97 127 GLU B N 1
ATOM 2285 C CA . GLU B 1 127 ? -8.297 -14.297 0.606 1 97 127 GLU B CA 1
ATOM 2286 C C . GLU B 1 127 ? -8.688 -12.906 1.101 1 97 127 GLU B C 1
ATOM 2288 O O . GLU B 1 127 ? -8.125 -12.414 2.082 1 97 127 GLU B O 1
ATOM 2293 N N . VAL B 1 128 ? -9.68 -12.312 0.458 1 95.94 128 VAL B N 1
ATOM 2294 C CA . VAL B 1 128 ? -10.055 -10.93 0.741 1 95.94 128 VAL B CA 1
ATOM 2295 C C . VAL B 1 128 ? -11.055 -10.891 1.893 1 95.94 128 VAL B C 1
ATOM 2297 O O . VAL B 1 128 ? -12.086 -11.562 1.851 1 95.94 128 VAL B O 1
ATOM 2300 N N . ASP B 1 129 ? -10.742 -10.125 2.924 1 92.88 129 ASP B N 1
ATOM 2301 C CA . ASP B 1 129 ? -11.656 -9.898 4.039 1 92.88 129 ASP B CA 1
ATOM 2302 C C . ASP B 1 129 ? -12.547 -8.68 3.791 1 92.88 129 ASP B C 1
ATOM 2304 O O . ASP B 1 129 ? -13.742 -8.711 4.07 1 92.88 129 ASP B O 1
ATOM 2308 N N . SER B 1 130 ? -11.969 -7.602 3.232 1 91.31 130 SER B N 1
ATOM 2309 C CA . SER B 1 130 ? -12.68 -6.363 2.938 1 91.31 130 SER B CA 1
ATOM 2310 C C . SER B 1 130 ? -11.906 -5.512 1.934 1 91.31 130 SER B C 1
ATOM 2312 O O . SER B 1 130 ? -10.734 -5.762 1.671 1 91.31 130 SER B O 1
ATOM 2314 N N . ALA B 1 131 ? -12.633 -4.594 1.352 1 94 131 ALA B N 1
ATOM 2315 C CA . ALA B 1 131 ? -12.023 -3.637 0.436 1 94 131 ALA B CA 1
ATOM 2316 C C . ALA B 1 131 ? -12.703 -2.275 0.528 1 94 131 ALA B C 1
ATOM 2318 O O . ALA B 1 131 ? -13.883 -2.188 0.88 1 94 131 ALA B O 1
ATOM 2319 N N . GLU B 1 132 ? -11.938 -1.268 0.328 1 92.06 132 GLU B N 1
ATOM 2320 C CA . GLU B 1 132 ? -12.406 0.109 0.18 1 92.06 132 GLU B CA 1
ATOM 2321 C C . GLU B 1 132 ? -11.805 0.764 -1.061 1 92.06 132 GLU B C 1
ATOM 2323 O O . GLU B 1 132 ? -10.672 0.456 -1.444 1 92.06 132 GLU B O 1
ATOM 2328 N N . TYR B 1 133 ? -12.664 1.605 -1.695 1 92.56 133 TYR B N 1
ATOM 2329 C CA . TYR B 1 133 ? -12.117 2.312 -2.848 1 92.56 133 TYR B CA 1
ATOM 2330 C C . TYR B 1 133 ? -12.547 3.775 -2.844 1 92.56 133 TYR B C 1
ATOM 2332 O O . TYR B 1 133 ? -13.539 4.133 -2.213 1 92.56 133 TYR B O 1
ATOM 2340 N N . TRP B 1 134 ? -11.742 4.645 -3.445 1 89.81 134 TRP B N 1
ATOM 2341 C CA . TRP B 1 134 ? -11.922 6.082 -3.613 1 89.81 134 TRP B CA 1
ATOM 2342 C C . TRP B 1 134 ? -11.828 6.473 -5.082 1 89.81 134 TRP B C 1
ATOM 2344 O O . TRP B 1 134 ? -10.906 6.051 -5.789 1 89.81 134 TRP B O 1
ATOM 2354 N N . ARG B 1 135 ? -12.852 7.195 -5.547 1 86.25 135 ARG B N 1
ATOM 2355 C CA . ARG B 1 135 ? -12.867 7.699 -6.914 1 86.25 135 ARG B CA 1
ATOM 2356 C C . ARG B 1 135 ? -13.312 9.156 -6.961 1 86.25 135 ARG B C 1
ATOM 2358 O O . ARG B 1 135 ? -14.148 9.578 -6.16 1 86.25 135 ARG B O 1
ATOM 2365 N N . SER B 1 136 ? -12.586 10.07 -7.707 1 73.19 136 SER B N 1
ATOM 2366 C CA . SER B 1 136 ? -12.992 11.461 -7.824 1 73.19 136 SER B CA 1
ATOM 2367 C C . SER B 1 136 ? -14.023 11.648 -8.93 1 73.19 136 SER B C 1
ATOM 2369 O O . SER B 1 136 ? -13.812 11.219 -10.062 1 73.19 136 SER B O 1
ATOM 2371 N N . THR B 1 137 ? -15.281 11.539 -8.703 1 55.69 137 THR B N 1
ATOM 2372 C CA . THR B 1 137 ? -16.234 12.117 -9.648 1 55.69 137 THR B CA 1
ATOM 2373 C C . THR B 1 137 ? -16.469 13.586 -9.344 1 55.69 137 THR B C 1
ATOM 2375 O O . THR B 1 137 ? -17.562 13.969 -8.906 1 55.69 137 THR B O 1
ATOM 2378 N N . GLY B 1 138 ? -15.367 14.453 -9.094 1 53.09 138 GLY B N 1
ATOM 2379 C CA . GLY B 1 138 ? -15.547 15.828 -8.664 1 53.09 138 GLY B CA 1
ATOM 2380 C C . GLY B 1 138 ? -15.039 16.078 -7.254 1 53.09 138 GLY B C 1
ATOM 2381 O O . GLY B 1 138 ? -15.359 17.109 -6.648 1 53.09 138 GLY B O 1
ATOM 2382 N N . GLY B 1 139 ? -14.25 15.141 -6.695 1 53.88 139 GLY B N 1
ATOM 2383 C CA . GLY B 1 139 ? -13.625 15.031 -5.387 1 53.88 139 GLY B CA 1
ATOM 2384 C C . GLY B 1 139 ? -13.398 13.594 -4.953 1 53.88 139 GLY B C 1
ATOM 2385 O O . GLY B 1 139 ? -13.992 12.672 -5.516 1 53.88 139 GLY B O 1
ATOM 2386 N N . LEU B 1 140 ? -12.336 13.336 -4.215 1 53.09 140 LEU B N 1
ATOM 2387 C CA . LEU B 1 140 ? -12.094 11.945 -3.83 1 53.09 140 LEU B CA 1
ATOM 2388 C C . LEU B 1 140 ? -13.156 11.461 -2.854 1 53.09 140 LEU B C 1
ATOM 2390 O O . LEU B 1 140 ? -13.344 12.055 -1.789 1 53.09 140 LEU B O 1
ATOM 2394 N N . VAL B 1 141 ? -14.195 10.805 -3.354 1 60.62 141 VAL B N 1
ATOM 2395 C CA . VAL B 1 141 ? -15.211 10.18 -2.516 1 60.62 141 VAL B CA 1
ATOM 2396 C C . VAL B 1 141 ? -14.883 8.703 -2.316 1 60.62 141 VAL B C 1
ATOM 2398 O O . VAL B 1 141 ? -14.648 7.973 -3.285 1 60.62 141 VAL B O 1
ATOM 2401 N N . GLY B 1 142 ? -14.562 8.375 -1.045 1 64.5 142 GLY B N 1
ATOM 2402 C CA . GLY B 1 142 ? -14.242 6.996 -0.698 1 64.5 142 GLY B CA 1
ATOM 2403 C C . GLY B 1 142 ? -15.477 6.137 -0.489 1 64.5 142 GLY B C 1
ATOM 2404 O O . GLY B 1 142 ? -16.516 6.625 -0.031 1 64.5 142 GLY B O 1
ATOM 2405 N N . GLN B 1 143 ? -15.477 5.004 -1.217 1 69.19 143 GLN B N 1
ATOM 2406 C CA . GLN B 1 143 ? -16.5 3.994 -0.982 1 69.19 143 GLN B CA 1
ATOM 2407 C C . GLN B 1 143 ? -15.891 2.693 -0.471 1 69.19 143 GLN B C 1
ATOM 2409 O O . GLN B 1 143 ? -14.766 2.344 -0.836 1 69.19 143 GLN B O 1
ATOM 2414 N N . ALA B 1 144 ? -16.547 2.154 0.585 1 61.53 144 ALA B N 1
ATOM 2415 C CA . ALA B 1 144 ? -16.141 0.852 1.11 1 61.53 144 ALA B CA 1
ATOM 2416 C C . ALA B 1 144 ? -16.859 -0.279 0.387 1 61.53 144 ALA B C 1
ATOM 2418 O O . ALA B 1 144 ? -18.031 -0.136 0.013 1 61.53 144 ALA B O 1
ATOM 2419 N N . LEU B 1 145 ? -16.094 -1.229 -0.051 1 61.97 145 LEU B N 1
ATOM 2420 C CA . LEU B 1 145 ? -16.641 -2.508 -0.496 1 61.97 145 LEU B CA 1
ATOM 2421 C C . LEU B 1 145 ? -16.469 -3.572 0.583 1 61.97 145 LEU B C 1
ATOM 2423 O O . LEU B 1 145 ? -15.383 -3.744 1.13 1 61.97 145 LEU B O 1
ATOM 2427 N N . LYS B 1 146 ? -17.484 -3.984 1.235 1 54.38 146 LYS B N 1
ATOM 2428 C CA . LYS B 1 146 ? -17.422 -5.098 2.178 1 54.38 146 LYS B CA 1
ATOM 2429 C C . LYS B 1 146 ? -17.469 -6.438 1.449 1 54.38 146 LYS B C 1
ATOM 2431 O O . LYS B 1 146 ? -18.5 -6.812 0.885 1 54.38 146 LYS B O 1
ATOM 2436 N N . LEU B 1 147 ? -16.328 -6.93 1.171 1 52.5 147 LEU B N 1
ATOM 2437 C CA . LEU B 1 147 ? -16.312 -8.211 0.479 1 52.5 147 LEU B CA 1
ATOM 2438 C C . LEU B 1 147 ? -16.531 -9.359 1.457 1 52.5 147 LEU B C 1
ATOM 2440 O O . LEU B 1 147 ? -16 -9.352 2.568 1 52.5 147 LEU B O 1
ATOM 2444 N N . VAL B 1 148 ? -17.703 -9.688 1.739 1 47.22 148 VAL B N 1
ATOM 2445 C CA . VAL B 1 148 ? -18.047 -10.844 2.561 1 47.22 148 VAL B CA 1
ATOM 2446 C C . VAL B 1 148 ? -17.344 -12.086 2.025 1 47.22 148 VAL B C 1
ATOM 2448 O O . VAL B 1 148 ? -17.266 -12.289 0.812 1 47.22 148 VAL B O 1
ATOM 2451 N N . ARG B 1 149 ? -16.141 -12.438 2.688 1 47.56 149 ARG B N 1
ATOM 2452 C CA . ARG B 1 149 ? -15.508 -13.727 2.4 1 47.56 149 ARG B CA 1
ATOM 2453 C C . ARG B 1 149 ? -16.531 -14.852 2.391 1 47.56 149 ARG B C 1
ATOM 2455 O O . ARG B 1 149 ? -17.328 -14.984 3.326 1 47.56 149 ARG B O 1
ATOM 2462 N N . ALA B 1 150 ? -16.938 -15.188 1.309 1 41.12 150 ALA B N 1
ATOM 2463 C CA . ALA B 1 150 ? -17.547 -16.516 1.275 1 41.12 150 ALA B CA 1
ATOM 2464 C C . ALA B 1 150 ? -16.594 -17.578 1.841 1 41.12 150 ALA B C 1
ATOM 2466 O O . ALA B 1 150 ? -15.516 -17.797 1.295 1 41.12 150 ALA B O 1
ATOM 2467 N N . ILE B 1 151 ? -16.266 -17.562 3.211 1 37.94 151 ILE B N 1
ATOM 2468 C CA . ILE B 1 151 ? -15.484 -18.688 3.717 1 37.94 151 ILE B CA 1
ATOM 2469 C C . ILE B 1 151 ? -16.016 -19.984 3.117 1 37.94 151 ILE B C 1
ATOM 2471 O O . ILE B 1 151 ? -17.219 -20.156 2.959 1 37.94 151 ILE B O 1
ATOM 2475 N N . ALA B 1 152 ? -15.258 -20.719 2.562 1 35.94 152 ALA B N 1
ATOM 2476 C CA . ALA B 1 152 ? -15.492 -22.141 2.322 1 35.94 152 ALA B CA 1
ATOM 2477 C C . ALA B 1 152 ? -16.047 -22.828 3.566 1 35.94 152 ALA B C 1
ATOM 2479 O O . ALA B 1 152 ? -15.562 -22.594 4.68 1 35.94 152 ALA B O 1
ATOM 2480 N N . GLY B 1 153 ? -17.281 -23.453 3.701 1 39.66 153 GLY B N 1
ATOM 2481 C CA . GLY B 1 153 ? -18.281 -24.172 4.465 1 39.66 153 GLY B CA 1
ATOM 2482 C C . GLY B 1 153 ? -19.312 -23.266 5.109 1 39.66 153 GLY B C 1
ATOM 2483 O O . GLY B 1 153 ? -20.469 -23.656 5.266 1 39.66 153 GLY B O 1
ATOM 2484 N N . ASP B 1 154 ? -18.875 -22.391 6.199 1 40.59 154 ASP B N 1
ATOM 2485 C CA . ASP B 1 154 ? -19.922 -21.656 6.898 1 40.59 154 ASP B CA 1
ATOM 2486 C C . ASP B 1 154 ? -20.375 -20.453 6.094 1 40.59 154 ASP B C 1
ATOM 2488 O O . ASP B 1 154 ? -19.625 -19.922 5.27 1 40.59 154 ASP B O 1
ATOM 2492 N N . GLY B 1 155 ? -21.75 -20.266 5.695 1 38.53 155 GLY B N 1
ATOM 2493 C CA . GLY B 1 155 ? -22.453 -19.172 5.062 1 38.53 155 GLY B CA 1
ATOM 2494 C C . GLY B 1 155 ? -21.75 -17.844 5.211 1 38.53 155 GLY B C 1
ATOM 2495 O O . GLY B 1 155 ? -20.781 -17.719 5.961 1 38.53 155 GLY B O 1
ATOM 2496 N N . PRO B 1 156 ? -21.922 -16.984 4.273 1 41.06 156 PRO B N 1
ATOM 2497 C CA . PRO B 1 156 ? -21.422 -15.617 4.375 1 41.06 156 PRO B CA 1
ATOM 2498 C C . PRO B 1 156 ? -21.5 -15.055 5.789 1 41.06 156 PRO B C 1
ATOM 2500 O O . PRO B 1 156 ? -22.5 -15.273 6.484 1 41.06 156 PRO B O 1
ATOM 2503 N N . GLN B 1 157 ? -20.5 -15.148 6.586 1 39.03 157 GLN B N 1
ATOM 2504 C CA . GLN B 1 157 ? -20.625 -14.508 7.895 1 39.03 157 GLN B CA 1
ATOM 2505 C C . GLN B 1 157 ? -20.656 -12.992 7.762 1 39.03 157 GLN B C 1
ATOM 2507 O O . GLN B 1 157 ? -19.938 -12.414 6.938 1 39.03 157 GLN B O 1
ATOM 2512 N N . ASP B 1 158 ? -21.844 -12.508 8.047 1 36.91 158 ASP B N 1
ATOM 2513 C CA . ASP B 1 158 ? -22.078 -11.062 8.102 1 36.91 158 ASP B CA 1
ATOM 2514 C C . ASP B 1 158 ? -20.953 -10.352 8.852 1 36.91 158 ASP B C 1
ATOM 2516 O O . ASP B 1 158 ? -20.781 -10.547 10.062 1 36.91 158 ASP B O 1
ATOM 2520 N N . LEU B 1 159 ? -19.875 -10.289 8.258 1 38.75 159 LEU B N 1
ATOM 2521 C CA . LEU B 1 159 ? -18.969 -9.422 9.008 1 38.75 159 LEU B CA 1
ATOM 2522 C C . LEU B 1 159 ? -19.609 -8.055 9.258 1 38.75 159 LEU B C 1
ATOM 2524 O O . LEU B 1 159 ? -20.406 -7.586 8.453 1 38.75 159 LEU B O 1
ATOM 2528 N N . GLY B 1 160 ? -19.781 -7.602 10.43 1 33.44 160 GLY B N 1
ATOM 2529 C CA . GLY B 1 160 ? -20.359 -6.418 11.047 1 33.44 160 GLY B CA 1
ATOM 2530 C C . GLY B 1 160 ? -20.422 -5.227 10.109 1 33.44 160 GLY B C 1
ATOM 2531 O O . GLY B 1 160 ? -19.703 -5.191 9.094 1 33.44 160 GLY B O 1
ATOM 2532 N N . GLU B 1 161 ? -21.562 -4.535 10.133 1 31.23 161 GLU B N 1
ATOM 2533 C CA . GLU B 1 161 ? -21.938 -3.279 9.484 1 31.23 161 GLU B CA 1
ATOM 2534 C C . GLU B 1 161 ? -20.75 -2.311 9.453 1 31.23 161 GLU B C 1
ATOM 2536 O O . GLU B 1 161 ? -20.234 -1.912 10.5 1 31.23 161 GLU B O 1
ATOM 2541 N N . ASN B 1 162 ? -19.812 -2.592 8.719 1 34.16 162 ASN B N 1
ATOM 2542 C CA . ASN B 1 162 ? -18.859 -1.497 8.539 1 34.16 162 ASN B CA 1
ATOM 2543 C C . ASN B 1 162 ? -19.578 -0.192 8.195 1 34.16 162 ASN B C 1
ATOM 2545 O O . ASN B 1 162 ? -20.406 -0.156 7.285 1 34.16 162 ASN B O 1
ATOM 2549 N N . ARG B 1 163 ? -19.922 0.628 9.117 1 31.28 163 ARG B N 1
ATOM 2550 C CA . ARG B 1 163 ? -20.453 1.968 8.914 1 31.28 163 ARG B CA 1
ATOM 2551 C C . ARG B 1 163 ? -19.75 2.67 7.758 1 31.28 163 ARG B C 1
ATOM 2553 O O . ARG B 1 163 ? -18.531 2.834 7.785 1 31.28 163 ARG B O 1
ATOM 2560 N N . THR B 1 164 ? -20.281 2.447 6.574 1 32.72 164 THR B N 1
ATOM 2561 C CA . THR B 1 164 ? -20.031 3.32 5.434 1 32.72 164 THR B CA 1
ATOM 2562 C C . THR B 1 164 ? -20.094 4.785 5.848 1 32.72 164 THR B C 1
ATOM 2564 O O . THR B 1 164 ? -21.141 5.281 6.246 1 32.72 164 THR B O 1
ATOM 2567 N N . LEU B 1 165 ? -19.266 5.297 6.598 1 31.11 165 LEU B N 1
ATOM 2568 C CA . LEU B 1 165 ? -19.406 6.742 6.754 1 31.11 165 LEU B CA 1
ATOM 2569 C C . LEU B 1 165 ? -19.469 7.434 5.395 1 31.11 165 LEU B C 1
ATOM 2571 O O . LEU B 1 165 ? -18.688 7.109 4.496 1 31.11 165 LEU B O 1
ATOM 2575 N N . ASP B 1 166 ? -20.75 7.723 5.023 1 31 166 ASP B N 1
ATOM 2576 C CA . ASP B 1 166 ? -21 8.68 3.951 1 31 166 ASP B CA 1
ATOM 2577 C C . ASP B 1 166 ? -19.969 9.797 3.951 1 31 166 ASP B C 1
ATOM 2579 O O . ASP B 1 166 ? -19.906 10.602 4.883 1 31 166 ASP B O 1
ATOM 2583 N N . VAL B 1 167 ? -18.922 9.57 3.422 1 32.81 167 VAL B N 1
ATOM 2584 C CA . VAL B 1 167 ? -18.047 10.727 3.219 1 32.81 167 VAL B CA 1
ATOM 2585 C C . VAL B 1 167 ? -18.766 11.773 2.371 1 32.81 167 VAL B C 1
ATOM 2587 O O . VAL B 1 167 ? -19.188 11.492 1.246 1 32.81 167 VAL B O 1
ATOM 2590 N N . ARG B 1 168 ? -19.578 12.727 3.066 1 29.31 168 ARG B N 1
ATOM 2591 C CA . ARG B 1 168 ? -20.266 13.859 2.453 1 29.31 168 ARG B CA 1
ATOM 2592 C C . ARG B 1 168 ? -19.406 14.492 1.363 1 29.31 168 ARG B C 1
ATOM 2594 O O . ARG B 1 168 ? -18.172 14.523 1.469 1 29.31 168 ARG B O 1
ATOM 2601 N N . ALA B 1 169 ? -20.016 14.578 0.176 1 28.39 169 ALA B N 1
ATOM 2602 C CA . ALA B 1 169 ? -19.688 15.508 -0.904 1 28.39 169 ALA B CA 1
ATOM 2603 C C . ALA B 1 169 ? -19.297 16.875 -0.355 1 28.39 169 ALA B C 1
ATOM 2605 O O . ALA B 1 169 ? -20.031 17.453 0.462 1 28.39 169 ALA B O 1
ATOM 2606 N N . ALA B 1 170 ? -17.953 17.109 -0.286 1 27.38 170 ALA B N 1
ATOM 2607 C CA . ALA B 1 170 ? -17.656 18.547 -0.245 1 27.38 170 ALA B CA 1
ATOM 2608 C C . ALA B 1 170 ? -18.484 19.297 -1.278 1 27.38 170 ALA B C 1
ATOM 2610 O O . ALA B 1 170 ? -18.25 19.188 -2.482 1 27.38 170 ALA B O 1
ATOM 2611 N N . HIS B 1 171 ? -19.891 19.234 -1.202 1 22.14 171 HIS B N 1
ATOM 2612 C CA . HIS B 1 171 ? -20.609 20.234 -1.968 1 22.14 171 HIS B CA 1
ATOM 2613 C C . HIS B 1 171 ? -20.031 21.625 -1.729 1 22.14 171 HIS B C 1
ATOM 2615 O O . HIS B 1 171 ? -19.531 21.922 -0.64 1 22.14 171 HIS B O 1
ATOM 2621 N N . GLY B 1 172 ? -19.922 22.594 -2.857 1 17.62 172 GLY B N 1
ATOM 2622 C CA . GLY B 1 172 ? -20.359 23.953 -2.566 1 17.62 172 GLY B CA 1
ATOM 2623 C C . GLY B 1 172 ? -21.703 24 -1.855 1 17.62 172 GLY B C 1
ATOM 2624 O O . GLY B 1 172 ? -22.469 23.031 -1.904 1 17.62 172 GLY B O 1
#

Nearest PDB structures (foldseek):
  2i02-assembly1_A  TM=9.442E-01  e=8.467E-17  Nostoc punctiforme PCC 73102
  2i02-assembly1_B  TM=9.194E-01  e=3.079E-16  Nostoc punctiforme PCC 73102
  2re7-assembly1_A-2  TM=9.283E-01  e=1.359E-12  Psychrobacter arcticus 273-4
  2hq7-assembly1_B  TM=8.393E-01  e=1.822E-12  Clostridium acetobutylicum
  3dmb-assembly1_B-2  TM=8.313E-01  e=3.100E-08  Xanthomonas campestris pv. campestris

Foldseek 3Di:
DVVVVVLLLVLLVVVCVLCVPQQWWWKWFAAPVRDIDTDIWGFQDQDSLNKTKTKDFCPDRVVVRLVVPQWMWIWTDDVVQQKIKIWTWGKDKADDLVVLVVRDDPVVCVVVVVPSPPPRIIMIITQTQWMKMWGPPPDTFIFTRRNQNPPPPDGSPPPDDPPRPRPDDPDD/DVVVVVLLLVLLVVVCVLCVPQQWWWKWFAAPVRDIDTDIWGFQDQDSLNKTKTKDFCPDRVVVRLVVPQWMWIWTDDVVQQKIKIWTWGKDKDDDLVVLVVRDDPVVCVVVVVPSPPPRIIMIITQTQWMKMFGPPPDTFIFTRGNQNPPDPDGRPPPDDPPRPRPDPPDD

Organism: NCBI:txid634155

InterPro domains:
  IPR012349 FMN-binding split barrel [G3DSA:2.30.110.10] (10-167)
  IPR038725 General stress protein, FMN-binding split barrel domain [PF16242] (11-152)
  IPR052917 Stress Response and Developmental Protein [PTHR34818] (7-150)

pLDDT: mean 81.71, std 23.61, range [17.42, 98.88]

Solvent-accessible surface area (backbone atoms only — not comparable to full-atom values): 18774 Å² total; per-residue (Å²): 110,67,65,55,52,50,48,24,49,50,33,31,50,50,50,43,61,70,45,64,83,43,55,52,27,36,40,32,35,39,38,94,88,60,47,31,46,49,46,81,39,56,63,73,44,71,44,89,79,39,36,35,34,28,76,40,54,59,84,38,68,65,47,58,15,33,74,77,41,32,48,24,24,36,41,37,59,38,72,95,65,40,34,38,37,20,35,23,30,36,46,42,83,40,84,47,69,69,59,50,60,71,70,59,51,79,71,50,36,65,82,33,74,70,44,94,73,29,88,45,61,30,32,36,43,30,45,45,51,30,32,33,32,29,40,43,91,90,51,82,45,63,43,74,41,70,27,45,36,59,49,88,85,61,68,65,57,80,67,72,84,70,78,70,67,75,68,72,74,80,62,132,108,69,64,56,50,51,47,21,48,49,32,31,51,49,51,44,60,68,44,64,85,43,55,52,29,36,41,32,35,40,38,94,88,60,47,29,48,50,46,82,40,55,62,74,45,67,43,87,78,38,35,34,34,28,75,40,54,59,82,37,67,66,47,58,15,34,74,76,40,33,49,24,24,38,40,36,59,39,70,96,66,42,35,37,38,20,36,23,29,36,45,43,82,40,85,48,71,70,59,50,61,72,69,59,51,79,72,50,38,71,82,33,75,70,45,94,75,28,86,46,60,30,31,36,42,30,46,43,53,30,32,34,34,27,39,4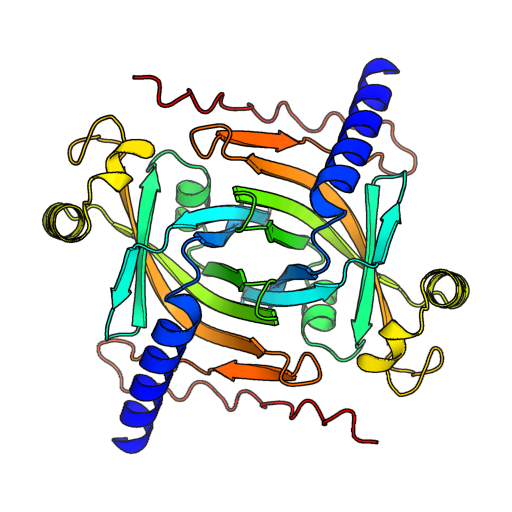5,88,91,50,79,41,61,43,72,40,68,28,43,37,60,51,89,86,58,66,64,56,79,68,72,84,69,77,70,68,76,60,72,74,75,61,133

Sequence (344 aa):
MQNDTRNANAEVQTLAELIEDIEVAMLVSRAPDGSLVSRPLATLQADPDGALWFFTHASSGKVDDIAGDPRINLSYARPGKHLYVSVTGRAEVIRDRAKIDDLWSTQSKIFFPGGKDDPDLALLRVEVDSAEYWRSTGGLVGQALKLVRAIAGDGPQDLGENRTLDVRAAHGMQNDTRNANAEVQTLAELIEDIEVAMLVSRAPDGSLVSRPLATLQADPDGALWFFTHASSGKVDDIAGDPRINLSYARPGKHLYVSVTGRAEVIRDRAKIDDLWSTQSKIFFPGGKDDPDLALLRVEVDSAEYWRSTGGLVGQALKLVRAIAGDGPQDLGENRTLDVRAAHG